Protein AF-0000000069113092 (afdb_homodimer)

Organism: Magallana gigas (NCBI:txid29159)

InterPro domains:
  IPR001424 Superoxide dismutase, copper/zinc binding domain [PF00080] (29-150)
  IPR024134 Superoxide dismutase (Cu/Zn) / superoxide dismutase copper chaperone [PTHR10003] (11-152)
  IPR036423 Superoxide dismutase-like, copper/zinc binding domain superfamily [G3DSA:2.60.40.200] (7-155)
  IPR036423 Superoxide dismutase-like, copper/zinc binding domain superfamily [SSF49329] (4-154)

Sequence (312 aa):
DSNYENTMHYAQCEMEPNHFMPGNLHHRVHGSIEMHQRGDGPLEMNFHLTGFNVSEDFADHNHGLQIHEYGDMEHGCDTIGELYHNEHAPNHDNPGDLGDLHDDDHGEVNATRTFDWLTIGHTDGILGRSLAILQGDHTSHTAIIACCVIGRSHAHDSNYENTMHYAQCEMEPNHFMPGNLHHRVHGSIEMHQRGDGPLEMNFHLTGFNVSEDFADHNHGLQIHEYGDMEHGCDTIGELYHNEHAPNHDNPGDLGDLHDDDHGEVNATRTFDWLTIGHTDGILGRSLAILQGDHTSHTAIIACCVIGRSHAH

Solvent-accessible surface area (backbone atoms only — not comparable to full-atom values): 15620 Å² total; per-residue (Å²): 111,83,67,47,59,77,31,80,44,37,31,23,28,49,36,33,48,31,87,82,41,67,80,85,63,65,46,54,28,31,40,43,35,41,34,40,23,50,31,83,40,54,28,37,38,39,40,46,38,35,38,46,48,59,50,82,91,35,65,79,39,38,20,10,33,32,31,24,54,13,20,17,46,84,61,46,66,76,43,18,70,55,72,24,63,46,74,78,19,75,88,36,92,52,61,14,62,71,42,65,46,62,42,46,94,83,11,34,31,78,52,74,49,76,39,75,67,53,47,60,64,51,68,80,28,49,51,4,12,17,43,35,34,29,63,34,38,60,86,50,93,56,55,57,35,24,31,26,44,27,7,27,34,70,91,129,112,84,68,48,59,78,32,79,44,36,33,23,26,50,37,33,48,29,86,82,41,67,81,84,62,65,47,54,28,31,40,44,36,42,35,40,24,50,33,84,40,54,28,38,39,40,40,44,36,36,39,44,48,58,49,82,94,36,66,79,37,38,19,10,34,32,31,23,54,13,18,17,46,84,62,46,67,76,42,20,69,54,71,24,64,47,77,81,20,76,88,37,93,52,61,13,61,70,43,67,46,62,41,48,94,80,11,35,32,77,50,74,50,76,40,75,67,56,46,60,63,51,68,81,28,48,49,4,13,16,44,36,33,30,61,34,38,60,88,51,94,55,56,56,36,23,30,27,44,27,7,27,34,70,90,128

Nearest PDB structures (foldseek):
  8zd6-assembly1_A  TM=9.025E-01  e=2.093E-10  Canis lupus familiaris
  1ozu-assembly1_B  TM=9.143E-01  e=1.179E-09  Homo sapiens
  3h2q-assembly2_D  TM=9.183E-01  e=2.879E-09  Homo sapiens
  1ozt-assembly2_G  TM=9.135E-01  e=3.219E-09  Homo sapiens
  5o3y-assembly1_A  TM=7.828E-01  e=1.247E-09  Homo sapiens

pLDDT: mean 91.92, std 9.98, range [46.91, 98.88]

Structure (mmCIF, N/CA/C/O backbone):
data_AF-0000000069113092-model_v1
#
loop_
_entity.id
_entity.type
_entity.pdbx_description
1 polymer 'Superoxide dismutase copper/zinc binding domain-containing protein'
#
loop_
_atom_site.group_PDB
_atom_site.id
_atom_site.type_symbol
_atom_site.label_atom_id
_atom_site.label_alt_id
_atom_site.label_comp_id
_atom_site.label_asym_id
_atom_site.label_entity_id
_atom_site.label_seq_id
_atom_site.pdbx_PDB_ins_code
_atom_site.Cartn_x
_atom_site.Cartn_y
_atom_site.Cartn_z
_atom_site.occupancy
_atom_site.B_iso_or_equiv
_atom_site.auth_seq_id
_atom_site.auth_comp_id
_atom_site.auth_asym_id
_atom_site.auth_atom_id
_atom_site.pdbx_PDB_model_num
ATOM 1 N N . ASP A 1 1 ? 23.281 3.873 -7.539 1 47.38 1 ASP A N 1
ATOM 2 C CA . ASP A 1 1 ? 23.141 3.506 -8.945 1 47.38 1 ASP A CA 1
ATOM 3 C C . ASP A 1 1 ? 23.047 4.746 -9.828 1 47.38 1 ASP A C 1
ATOM 5 O O . ASP A 1 1 ? 22.125 5.547 -9.695 1 47.38 1 ASP A O 1
ATOM 9 N N . SER A 1 2 ? 24.094 5.121 -10.461 1 52.56 2 SER A N 1
ATOM 10 C CA . SER A 1 2 ? 24.25 6.285 -11.328 1 52.56 2 SER A CA 1
ATOM 11 C C . SER A 1 2 ? 23 6.543 -12.164 1 52.56 2 SER A C 1
ATOM 13 O O . SER A 1 2 ? 22.641 7.695 -12.398 1 52.56 2 SER A O 1
ATOM 15 N N . ASN A 1 3 ? 22.266 5.477 -12.555 1 67.88 3 ASN A N 1
ATOM 16 C CA . ASN A 1 3 ? 21.125 5.641 -13.445 1 67.88 3 ASN A CA 1
ATOM 17 C C . ASN A 1 3 ? 19.875 6.109 -12.688 1 67.88 3 ASN A C 1
ATOM 19 O O . ASN A 1 3 ? 19 6.75 -13.266 1 67.88 3 ASN A O 1
ATOM 23 N N . TYR A 1 4 ? 19.953 6.07 -11.375 1 75.25 4 TYR A N 1
ATOM 24 C CA . TYR A 1 4 ? 18.812 6.504 -10.586 1 75.25 4 TYR A CA 1
ATOM 25 C C . TYR A 1 4 ? 18.672 8.023 -10.602 1 75.25 4 TYR A C 1
ATOM 27 O O . TYR A 1 4 ? 17.562 8.555 -10.703 1 75.25 4 TYR A O 1
ATOM 35 N N . GLU A 1 5 ? 19.828 8.742 -10.664 1 76.31 5 GLU A N 1
ATOM 36 C CA . GLU A 1 5 ? 19.859 10.195 -10.523 1 76.31 5 GLU A CA 1
ATOM 37 C C . GLU A 1 5 ? 19.25 10.883 -11.742 1 76.31 5 GLU A C 1
ATOM 39 O O . GLU A 1 5 ? 18.703 11.984 -11.641 1 76.31 5 GLU A O 1
ATOM 44 N N . ASN A 1 6 ? 19.25 10.297 -12.805 1 83.06 6 ASN A N 1
ATOM 45 C CA . ASN A 1 6 ? 18.766 10.938 -14.023 1 83.06 6 ASN A CA 1
ATOM 46 C C . ASN A 1 6 ? 17.453 10.328 -14.5 1 83.06 6 ASN A C 1
ATOM 48 O O . ASN A 1 6 ? 16.875 10.781 -15.484 1 83.06 6 ASN A O 1
ATOM 52 N N . THR A 1 7 ? 16.938 9.422 -13.75 1 89.38 7 THR A N 1
ATOM 53 C CA . THR A 1 7 ? 15.734 8.703 -14.148 1 89.38 7 THR A CA 1
ATOM 54 C C . THR A 1 7 ? 14.5 9.273 -13.461 1 89.38 7 THR A C 1
ATOM 56 O O . THR A 1 7 ? 14.562 9.68 -12.297 1 89.38 7 THR A O 1
ATOM 59 N N . MET A 1 8 ? 13.422 9.422 -14.32 1 94.44 8 MET A N 1
ATOM 60 C CA . MET A 1 8 ? 12.125 9.773 -13.742 1 94.44 8 MET A CA 1
ATOM 61 C C . MET A 1 8 ? 11.484 8.57 -13.062 1 94.44 8 MET A C 1
ATOM 63 O O . MET A 1 8 ? 11.461 7.477 -13.633 1 94.44 8 MET A O 1
ATOM 67 N N . HIS A 1 9 ? 11.039 8.773 -11.812 1 95.31 9 HIS A N 1
ATOM 68 C CA . HIS A 1 9 ? 10.273 7.773 -11.07 1 95.31 9 HIS A CA 1
ATOM 69 C C . HIS A 1 9 ? 8.812 8.188 -10.93 1 95.31 9 HIS A C 1
ATOM 71 O O . HIS A 1 9 ? 8.523 9.359 -10.672 1 95.31 9 HIS A O 1
ATOM 77 N N . TYR A 1 10 ? 7.895 7.25 -11.172 1 97.5 10 TYR A N 1
ATOM 78 C CA . TYR A 1 10 ? 6.465 7.516 -11.086 1 97.5 10 TYR A CA 1
ATOM 79 C C . TYR A 1 10 ? 5.793 6.559 -10.109 1 97.5 10 TYR A C 1
ATOM 81 O O . TYR A 1 10 ? 6.145 5.379 -10.039 1 97.5 10 TYR A O 1
ATOM 89 N N . ALA A 1 11 ? 4.871 7.043 -9.336 1 98.38 11 ALA A N 1
ATOM 90 C CA . ALA A 1 11 ? 4.008 6.262 -8.453 1 98.38 11 ALA A CA 1
ATOM 91 C C . ALA A 1 11 ? 2.572 6.773 -8.492 1 98.38 11 ALA A C 1
ATOM 93 O O . ALA A 1 11 ? 2.312 7.875 -8.984 1 98.38 11 ALA A O 1
ATOM 94 N N . GLN A 1 12 ? 1.681 5.953 -8.133 1 98.44 12 GLN A N 1
ATOM 95 C CA . GLN A 1 12 ? 0.247 6.227 -8.109 1 98.44 12 GLN A CA 1
ATOM 96 C C . GLN A 1 12 ? -0.401 5.645 -6.855 1 98.44 12 GLN A C 1
ATOM 98 O O . GLN A 1 12 ? 0.025 4.602 -6.355 1 98.44 12 GLN A O 1
ATOM 103 N N . CYS A 1 13 ? -1.384 6.227 -6.359 1 98.69 13 CYS A N 1
ATOM 104 C CA . CYS A 1 13 ? -2.199 5.766 -5.242 1 98.69 13 CYS A CA 1
ATOM 105 C C . CYS A 1 13 ? -3.68 6.012 -5.512 1 98.69 13 CYS A C 1
ATOM 107 O O . CYS A 1 13 ? -4.102 7.156 -5.684 1 98.69 13 CYS A O 1
ATOM 109 N N . GLU A 1 14 ? -4.504 4.984 -5.562 1 98.25 14 GLU A N 1
ATOM 110 C CA . GLU A 1 14 ? -5.938 5.109 -5.785 1 98.25 14 GLU A CA 1
ATOM 111 C C . GLU A 1 14 ? -6.711 5.059 -4.469 1 98.25 14 GLU A C 1
ATOM 113 O O . GLU A 1 14 ? -6.895 3.984 -3.893 1 98.25 14 GLU A O 1
ATOM 118 N N . MET A 1 15 ? -7.188 6.184 -4.078 1 98.56 15 MET A N 1
ATOM 119 C CA . MET A 1 15 ? -7.824 6.391 -2.781 1 98.56 15 MET A CA 1
ATOM 120 C C . MET A 1 15 ? -9.188 5.715 -2.727 1 98.56 15 MET A C 1
ATOM 122 O O . MET A 1 15 ? -9.977 5.816 -3.67 1 98.56 15 MET A O 1
ATOM 126 N N . GLU A 1 16 ? -9.391 5.051 -1.628 1 96.62 16 GLU A N 1
ATOM 127 C CA . GLU A 1 16 ? -10.695 4.449 -1.362 1 96.62 16 GLU A CA 1
ATOM 128 C C . GLU A 1 16 ? -11.203 4.82 0.028 1 96.62 16 GLU A C 1
ATOM 130 O O . GLU A 1 16 ? -10.414 4.949 0.968 1 96.62 16 GLU A O 1
ATOM 135 N N . PRO A 1 17 ? -12.539 4.871 0.087 1 96.62 17 PRO A N 1
ATOM 136 C CA . PRO A 1 17 ? -13.094 5.172 1.409 1 96.62 17 PRO A CA 1
ATOM 137 C C . PRO A 1 17 ? -12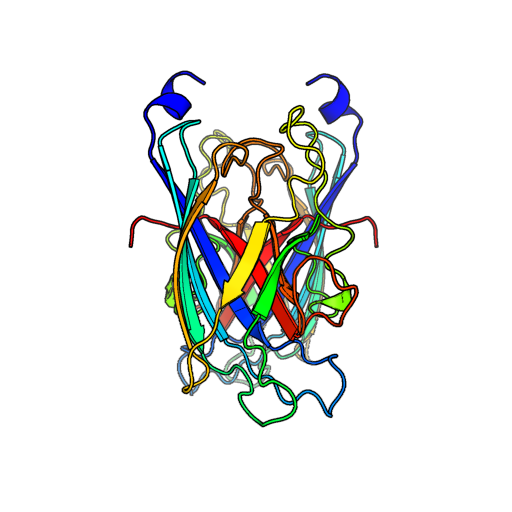.773 4.094 2.441 1 96.62 17 PRO A C 1
ATOM 139 O O . PRO A 1 17 ? -12.766 2.904 2.117 1 96.62 17 PRO A O 1
ATOM 142 N N . ASN A 1 18 ? -12.477 4.566 3.688 1 96.25 18 ASN A N 1
ATOM 143 C CA . ASN A 1 18 ? -12.367 3.635 4.805 1 96.25 18 ASN A CA 1
ATOM 144 C C . ASN A 1 18 ? -13.727 3.057 5.191 1 96.25 18 ASN A C 1
ATOM 146 O O . ASN A 1 18 ? -14.602 3.783 5.664 1 96.25 18 ASN A O 1
ATOM 150 N N . HIS A 1 19 ? -13.875 1.744 5.008 1 89.75 19 HIS A N 1
ATOM 151 C CA . HIS A 1 19 ? -15.164 1.119 5.262 1 89.75 19 HIS A CA 1
ATOM 152 C C . HIS A 1 19 ? -15.367 0.856 6.75 1 89.75 19 HIS A C 1
ATOM 154 O O . HIS A 1 19 ? -16.469 0.522 7.184 1 89.75 19 HIS A O 1
ATOM 160 N N . PHE A 1 20 ? -14.344 1.134 7.535 1 87.69 20 PHE A N 1
ATOM 161 C CA . PHE A 1 20 ? -14.422 0.864 8.969 1 87.69 20 PHE A CA 1
ATOM 162 C C . PHE A 1 20 ? -14.578 2.16 9.758 1 87.69 20 PHE A C 1
ATOM 164 O O . PHE A 1 20 ? -14.609 2.143 10.984 1 87.69 20 PHE A O 1
ATOM 171 N N . MET A 1 21 ? -14.742 3.197 8.992 1 84.19 21 MET A N 1
ATOM 172 C CA . MET A 1 21 ? -14.898 4.461 9.711 1 84.19 21 MET A CA 1
ATOM 173 C C . MET A 1 21 ? -16.266 4.551 10.367 1 84.19 21 MET A C 1
ATOM 175 O O . MET A 1 21 ? -17.219 3.904 9.93 1 84.19 21 MET A O 1
ATOM 179 N N . PRO A 1 22 ? -16.344 5.469 11.461 1 81.56 22 PRO A N 1
ATOM 180 C CA . PRO A 1 22 ? -17.641 5.656 12.094 1 81.56 22 PRO A CA 1
ATOM 181 C C . PRO A 1 22 ? -18.719 6.113 11.109 1 81.56 22 PRO A C 1
ATOM 183 O O . PRO A 1 22 ? -18.438 6.941 10.234 1 81.56 22 PRO A O 1
ATOM 186 N N . GLY A 1 23 ? -19.844 5.52 11.273 1 76.19 23 GLY A N 1
ATOM 187 C CA . GLY A 1 23 ? -20.938 5.703 10.336 1 76.19 23 GLY A CA 1
ATOM 188 C C . GLY A 1 23 ? -21.406 7.145 10.242 1 76.19 23 GLY A C 1
ATOM 189 O O . GLY A 1 23 ? -22.016 7.543 9.25 1 76.19 23 GLY A O 1
ATOM 190 N N . ASN A 1 24 ? -21.109 7.938 11.195 1 79.19 24 ASN A N 1
ATOM 191 C CA . ASN A 1 24 ? -21.625 9.305 11.203 1 79.19 24 ASN A CA 1
ATOM 192 C C . ASN A 1 24 ? -20.734 10.234 10.383 1 79.19 24 ASN A C 1
ATOM 194 O O . ASN A 1 24 ? -21.094 11.383 10.117 1 79.19 24 ASN A O 1
ATOM 198 N N . LEU A 1 25 ? -19.625 9.82 9.977 1 81.56 25 LEU A N 1
ATOM 199 C CA . LEU A 1 25 ? -18.703 10.703 9.273 1 81.56 25 LEU A CA 1
ATOM 200 C C . LEU A 1 25 ? -19.094 10.852 7.809 1 81.56 25 LEU A C 1
ATOM 202 O O . LEU A 1 25 ? -18.984 11.938 7.238 1 81.56 25 LEU A O 1
ATOM 206 N N . HIS A 1 26 ? -19.625 9.883 7.191 1 85.31 26 HIS A N 1
ATOM 207 C CA . HIS A 1 26 ? -20.25 9.867 5.875 1 85.31 26 HIS A CA 1
ATOM 208 C C . HIS A 1 26 ? -19.312 10.406 4.809 1 85.31 26 HIS A C 1
ATOM 210 O O . HIS A 1 26 ? -19.734 11.156 3.922 1 85.31 26 HIS A O 1
ATOM 216 N N . HIS A 1 27 ? -18.016 10.375 5.039 1 92.94 27 HIS A N 1
ATOM 217 C CA . HIS A 1 27 ? -17.062 10.617 3.961 1 92.94 27 HIS A CA 1
ATOM 218 C C . HIS A 1 27 ? -16.969 9.414 3.023 1 92.94 27 HIS A C 1
ATOM 220 O O . HIS A 1 27 ? -16.922 8.273 3.477 1 92.94 27 HIS A O 1
ATOM 226 N N . ARG A 1 28 ? -17.031 9.695 1.713 1 95.31 28 ARG A N 1
ATOM 227 C CA . ARG A 1 28 ? -16.812 8.656 0.712 1 95.31 28 ARG A CA 1
ATOM 228 C C . ARG A 1 28 ? -15.703 9.055 -0.251 1 95.31 28 ARG A C 1
ATOM 230 O O . ARG A 1 28 ? -15.898 9.055 -1.469 1 95.31 28 ARG A O 1
ATOM 237 N N . VAL A 1 29 ? -14.57 9.328 0.309 1 98 29 VAL A N 1
ATOM 238 C CA . VAL A 1 29 ? -13.469 9.938 -0.432 1 98 29 VAL A CA 1
ATOM 239 C C . VAL A 1 29 ? -12.867 8.922 -1.397 1 98 29 VAL A C 1
ATOM 241 O O . VAL A 1 29 ? -12.555 7.797 -1.004 1 98 29 VAL A O 1
ATOM 244 N N . HIS A 1 30 ? -12.758 9.258 -2.594 1 98.19 30 HIS A N 1
ATOM 245 C CA . HIS A 1 30 ? -12.125 8.445 -3.625 1 98.19 30 HIS A CA 1
ATOM 246 C C . HIS A 1 30 ? -11.438 9.312 -4.668 1 98.19 30 HIS A C 1
ATOM 248 O O . HIS A 1 30 ? -11.594 10.539 -4.66 1 98.19 30 HIS A O 1
ATOM 254 N N . GLY A 1 31 ? -10.602 8.727 -5.492 1 98.44 31 GLY A N 1
ATOM 255 C CA . GLY A 1 31 ? -9.852 9.43 -6.52 1 98.44 31 GLY A CA 1
ATOM 256 C C . GLY A 1 31 ? -8.391 9.016 -6.582 1 98.44 31 GLY A C 1
ATOM 257 O O . GLY A 1 31 ? -8 8.008 -5.996 1 98.44 31 GLY A O 1
ATOM 258 N N . SER A 1 32 ? -7.59 9.812 -7.324 1 98.25 32 SER A N 1
ATOM 259 C CA . SER A 1 32 ? -6.223 9.406 -7.613 1 98.25 32 SER A CA 1
ATOM 260 C C . SER A 1 32 ? -5.215 10.43 -7.102 1 98.25 32 SER A C 1
ATOM 262 O O . SER A 1 32 ? -5.496 11.625 -7.078 1 98.25 32 SER A O 1
ATOM 264 N N . ILE A 1 33 ? -4.121 9.945 -6.641 1 98.75 33 ILE A N 1
ATOM 265 C CA . ILE A 1 33 ? -2.932 10.742 -6.348 1 98.75 33 ILE A CA 1
ATOM 266 C C . ILE A 1 33 ? -1.772 10.273 -7.227 1 98.75 33 ILE A C 1
ATOM 268 O O . ILE A 1 33 ? -1.338 9.125 -7.133 1 98.75 33 ILE A O 1
ATOM 272 N N . GLU A 1 34 ? -1.277 11.148 -8.07 1 98.62 34 GLU A N 1
ATOM 273 C CA . GLU A 1 34 ? -0.144 10.867 -8.945 1 98.62 34 GLU A CA 1
ATOM 274 C C . GLU A 1 34 ? 1.147 11.453 -8.383 1 98.62 34 GLU A C 1
ATOM 276 O O . GLU A 1 34 ? 1.15 12.57 -7.855 1 98.62 34 GLU A O 1
ATOM 281 N N . MET A 1 35 ? 2.221 10.695 -8.547 1 98.69 35 MET A N 1
ATOM 282 C CA . MET A 1 35 ? 3.506 11.133 -8 1 98.69 35 MET A CA 1
ATOM 283 C C . MET A 1 35 ? 4.609 11 -9.047 1 98.69 35 MET A C 1
ATOM 285 O O . MET A 1 35 ? 4.648 10.023 -9.797 1 98.69 35 MET A O 1
ATOM 289 N N . HIS A 1 36 ? 5.438 11.891 -9.078 1 97.5 36 HIS A N 1
ATOM 290 C CA . HIS A 1 36 ? 6.617 11.789 -9.938 1 97.5 36 HIS A CA 1
ATOM 291 C C . HIS A 1 36 ? 7.828 12.453 -9.289 1 97.5 36 HIS A C 1
ATOM 293 O O . HIS A 1 36 ? 7.68 13.422 -8.531 1 97.5 36 HIS A O 1
ATOM 299 N N . GLN A 1 37 ? 8.984 11.961 -9.602 1 97 37 GLN A N 1
ATOM 300 C CA . GLN A 1 37 ? 10.25 12.383 -9.008 1 97 37 GLN A CA 1
ATOM 301 C C . GLN A 1 37 ? 11.422 12.094 -9.945 1 97 37 GLN A C 1
ATOM 303 O O . GLN A 1 37 ? 11.547 10.984 -10.469 1 97 37 GLN A O 1
ATOM 308 N N . ARG A 1 38 ? 12.258 13.133 -10.148 1 95.75 38 ARG A N 1
ATOM 309 C CA . ARG A 1 38 ? 13.492 12.922 -10.898 1 95.75 38 ARG A CA 1
ATOM 310 C C . ARG A 1 38 ? 14.656 12.617 -9.953 1 95.75 38 ARG A C 1
ATOM 312 O O . ARG A 1 38 ? 15.109 13.492 -9.211 1 95.75 38 ARG A O 1
ATOM 319 N N . GLY A 1 39 ? 15.125 11.398 -10.141 1 92.69 39 GLY A N 1
ATOM 320 C CA . GLY A 1 39 ? 16.188 11.008 -9.234 1 92.69 39 GLY A CA 1
ATOM 321 C C . GLY A 1 39 ? 15.82 11.172 -7.773 1 92.69 39 GLY A C 1
ATOM 322 O O . GLY A 1 39 ? 14.773 10.695 -7.332 1 92.69 39 GLY A O 1
ATOM 323 N N . ASP A 1 40 ? 16.766 11.867 -7 1 90.94 40 ASP A N 1
ATOM 324 C CA . ASP A 1 40 ? 16.531 12.141 -5.586 1 90.94 40 ASP A CA 1
ATOM 325 C C . ASP A 1 40 ? 16.016 13.57 -5.387 1 90.94 40 ASP A C 1
ATOM 327 O O . ASP A 1 40 ? 16.156 14.133 -4.297 1 90.94 40 ASP A O 1
ATOM 331 N N . GLY A 1 41 ? 15.516 14.203 -6.512 1 94.44 41 GLY A N 1
ATOM 332 C CA . GLY A 1 41 ? 14.945 15.539 -6.414 1 94.44 41 GLY A CA 1
ATOM 333 C C . GLY A 1 41 ? 13.609 15.562 -5.688 1 94.44 41 GLY A C 1
ATOM 334 O O . GLY A 1 41 ? 13.211 14.578 -5.07 1 94.44 41 GLY A O 1
ATOM 335 N N . PRO A 1 42 ? 12.969 16.719 -5.66 1 95.5 42 PRO A N 1
ATOM 336 C CA . PRO A 1 42 ? 11.68 16.844 -4.98 1 95.5 42 PRO A CA 1
ATOM 337 C C . PRO A 1 42 ? 10.617 15.914 -5.551 1 95.5 42 PRO A C 1
ATOM 339 O O . PRO A 1 42 ? 10.539 15.727 -6.766 1 95.5 42 PRO A O 1
ATOM 342 N N . LEU A 1 43 ? 9.828 15.336 -4.711 1 97 43 LEU A N 1
ATOM 343 C CA . LEU A 1 43 ? 8.664 14.531 -5.082 1 97 43 LEU A CA 1
ATOM 344 C C . LEU A 1 43 ? 7.441 15.422 -5.293 1 97 43 LEU A C 1
ATOM 346 O O . LEU A 1 43 ? 7.059 16.172 -4.398 1 97 43 LEU A O 1
ATOM 350 N N . GLU A 1 44 ? 6.855 15.383 -6.414 1 98.38 44 GLU A N 1
ATOM 351 C CA . GLU A 1 44 ? 5.609 16.094 -6.688 1 98.38 44 GLU A CA 1
ATOM 352 C C . GLU A 1 44 ? 4.414 15.148 -6.613 1 98.38 44 GLU A C 1
ATOM 354 O O . GLU A 1 44 ? 4.43 14.062 -7.207 1 98.38 44 GLU A O 1
ATOM 359 N N . MET A 1 45 ? 3.371 15.57 -5.871 1 98.69 45 MET A N 1
ATOM 360 C CA . MET A 1 45 ? 2.102 14.859 -5.785 1 98.69 45 MET A CA 1
ATOM 361 C C . MET A 1 45 ? 0.969 15.688 -6.379 1 98.69 45 MET A C 1
ATOM 363 O O . MET A 1 45 ? 0.813 16.859 -6.039 1 98.69 45 MET A O 1
ATOM 367 N N . ASN A 1 46 ? 0.216 15.102 -7.238 1 98.75 46 ASN A N 1
ATOM 368 C CA . ASN A 1 46 ? -1.003 15.68 -7.797 1 98.75 46 ASN A CA 1
ATOM 369 C C . ASN A 1 46 ? -2.248 14.969 -7.277 1 98.75 46 ASN A C 1
ATOM 371 O O . ASN A 1 46 ? -2.422 13.773 -7.5 1 98.75 46 ASN A O 1
ATOM 375 N N . PHE A 1 47 ? -3.113 15.734 -6.672 1 98.81 47 PHE A N 1
ATOM 376 C CA . PHE A 1 47 ? -4.297 15.188 -6.023 1 98.81 47 PHE A CA 1
ATOM 377 C C . PHE A 1 47 ? -5.543 15.438 -6.867 1 98.81 47 PHE A C 1
ATOM 379 O O . PHE A 1 47 ? -5.777 16.562 -7.316 1 98.81 47 PHE A O 1
ATOM 386 N N . HIS A 1 48 ? -6.305 14.43 -7.133 1 98.69 48 HIS A N 1
ATOM 387 C CA . HIS A 1 48 ? -7.648 14.461 -7.703 1 98.69 48 HIS A CA 1
ATOM 388 C C . HIS A 1 48 ? -8.617 13.609 -6.883 1 98.69 48 HIS A C 1
ATOM 390 O O . HIS A 1 48 ? -8.859 12.445 -7.211 1 98.69 48 HIS A O 1
ATOM 396 N N . LEU A 1 49 ? -9.242 14.234 -5.871 1 98.75 49 LEU A N 1
ATOM 397 C CA . LEU A 1 49 ? -10.07 13.516 -4.902 1 98.75 49 LEU A CA 1
ATOM 398 C C . LEU A 1 49 ? -11.469 14.117 -4.824 1 98.75 49 LEU A C 1
ATOM 400 O O . LEU A 1 49 ? -11.633 15.328 -4.996 1 98.75 49 LEU A O 1
ATOM 404 N N . THR A 1 50 ? -12.445 13.344 -4.59 1 98.44 50 THR A N 1
ATOM 405 C CA . THR A 1 50 ? -13.836 13.75 -4.383 1 98.44 50 THR A CA 1
ATOM 406 C C . THR A 1 50 ? -14.492 12.914 -3.287 1 98.44 50 THR A C 1
ATOM 408 O O . THR A 1 50 ? -13.906 11.945 -2.807 1 98.44 50 THR A O 1
ATOM 411 N N . GLY A 1 51 ? -15.609 13.422 -2.779 1 97.56 51 GLY A N 1
ATOM 412 C CA . GLY A 1 51 ? -16.406 12.625 -1.858 1 97.56 51 GLY A CA 1
ATOM 413 C C . GLY A 1 51 ? -16.266 13.062 -0.414 1 97.56 51 GLY A C 1
ATOM 414 O O . GLY A 1 51 ? -16.812 12.43 0.489 1 97.56 51 GLY A O 1
ATOM 415 N N . PHE A 1 52 ? -15.57 14.18 -0.184 1 97.19 52 PHE A N 1
ATOM 416 C CA . PHE A 1 52 ? -15.523 14.711 1.174 1 97.19 52 PHE A CA 1
ATOM 417 C C . PHE A 1 52 ? -16.891 15.227 1.6 1 97.19 52 PHE A C 1
ATOM 419 O O . PHE A 1 52 ? -17.609 15.836 0.8 1 97.19 52 PHE A O 1
ATOM 426 N N . ASN A 1 53 ? -17.25 14.891 2.789 1 94.31 53 ASN A N 1
ATOM 427 C CA . ASN A 1 53 ? -18.469 15.445 3.373 1 94.31 53 ASN A CA 1
ATOM 428 C C . ASN A 1 53 ? -18.312 16.922 3.699 1 94.31 53 ASN A C 1
ATOM 430 O O . ASN A 1 53 ? -17.422 17.312 4.449 1 94.31 53 ASN A O 1
ATOM 434 N N . VAL A 1 54 ? -19.234 17.812 3.244 1 92.75 54 VAL A N 1
ATOM 435 C CA . VAL A 1 54 ? -19.109 19.25 3.402 1 92.75 54 VAL A CA 1
ATOM 436 C C . VAL A 1 54 ? -20.266 19.781 4.254 1 92.75 54 VAL A C 1
ATOM 438 O O . VAL A 1 54 ? -20.562 20.984 4.23 1 92.75 54 VAL A O 1
ATOM 441 N N . SER A 1 55 ? -20.859 18.922 4.859 1 89.5 55 SER A N 1
ATOM 442 C CA . SER A 1 55 ? -21.922 19.391 5.734 1 89.5 55 SER A CA 1
ATOM 443 C C . SER A 1 55 ? -21.375 20.297 6.832 1 89.5 55 SER A C 1
ATOM 445 O O . SER A 1 55 ? -20.156 20.391 7.012 1 89.5 55 SER A O 1
ATOM 447 N N . GLU A 1 56 ? -22.219 20.922 7.609 1 83.19 56 GLU A N 1
ATOM 448 C CA . GLU A 1 56 ? -21.875 21.891 8.641 1 83.19 56 GLU A CA 1
ATOM 449 C C . GLU A 1 56 ? -20.938 21.281 9.688 1 83.19 56 GLU A C 1
ATOM 451 O O . GLU A 1 56 ? -20.078 21.969 10.234 1 83.19 56 GLU A O 1
ATOM 456 N N . ASP A 1 57 ? -21 20.062 9.891 1 80.62 57 ASP A N 1
ATOM 457 C CA . ASP A 1 57 ? -20.172 19.391 10.883 1 80.62 57 ASP A CA 1
ATOM 458 C C . ASP A 1 57 ? -18.719 19.312 10.422 1 80.62 57 ASP A C 1
ATOM 460 O O . ASP A 1 57 ? -17.812 19.094 11.234 1 80.62 57 ASP A O 1
ATOM 464 N N . PHE A 1 58 ? -18.609 19.547 9.164 1 83.69 58 PHE A N 1
ATOM 465 C CA . PHE A 1 58 ? -17.297 19.453 8.562 1 83.69 58 PHE A CA 1
ATOM 466 C C . PHE A 1 58 ? -16.922 20.734 7.836 1 83.69 58 PHE A C 1
ATOM 468 O O . PHE A 1 58 ? -16.344 20.703 6.754 1 83.69 58 PHE A O 1
ATOM 475 N N . ALA A 1 59 ? -17.234 21.734 8.438 1 83.38 59 ALA A N 1
ATOM 476 C CA . ALA A 1 59 ? -17.141 23.047 7.805 1 83.38 59 ALA A CA 1
ATOM 477 C C . ALA A 1 59 ? -15.68 23.5 7.707 1 83.38 59 ALA A C 1
ATOM 479 O O . ALA A 1 59 ? -15.359 24.406 6.949 1 83.38 59 ALA A O 1
ATOM 480 N N . ASP A 1 60 ? -14.734 22.891 8.391 1 86.62 60 ASP A N 1
ATOM 481 C CA . ASP A 1 60 ? -13.336 23.312 8.406 1 86.62 60 ASP A CA 1
ATOM 482 C C . ASP A 1 60 ? -12.633 22.938 7.102 1 86.62 60 ASP A C 1
ATOM 484 O O . ASP A 1 60 ? -11.625 23.547 6.738 1 86.62 60 ASP A O 1
ATOM 488 N N . HIS A 1 61 ? -13.055 21.906 6.453 1 93.62 61 HIS A N 1
ATOM 489 C CA . HIS A 1 61 ? -12.578 21.469 5.148 1 93.62 61 HIS A CA 1
ATOM 490 C C . HIS A 1 61 ? -11.102 21.094 5.195 1 93.62 61 HIS A C 1
ATOM 492 O O . HIS A 1 61 ? -10.422 21.094 4.168 1 93.62 61 HIS A O 1
ATOM 498 N N . ASN A 1 62 ? -10.5 20.906 6.402 1 95.94 62 ASN A N 1
ATOM 499 C CA . ASN A 1 62 ? -9.102 20.531 6.574 1 95.94 62 ASN A CA 1
ATOM 500 C C . ASN A 1 62 ? -8.953 19.047 6.918 1 95.94 62 ASN A C 1
ATOM 502 O O . ASN A 1 62 ? -9.617 18.547 7.828 1 95.94 62 ASN A O 1
ATOM 506 N N . HIS A 1 63 ? -8.047 18.438 6.238 1 97.38 63 HIS A N 1
ATOM 507 C CA . HIS A 1 63 ? -7.812 17 6.426 1 97.38 63 HIS A CA 1
ATOM 508 C C . HIS A 1 63 ? -6.32 16.688 6.43 1 97.38 63 HIS A C 1
ATOM 510 O O . HIS A 1 63 ? -5.598 17.078 5.512 1 97.38 63 HIS A O 1
ATOM 516 N N . GLY A 1 64 ? -5.848 16.047 7.414 1 97.62 64 GLY A N 1
ATOM 517 C CA . GLY A 1 64 ? -4.465 15.609 7.453 1 97.62 64 GLY A CA 1
ATOM 518 C C . GLY A 1 64 ? -4.133 14.586 6.383 1 97.62 64 GLY A C 1
ATOM 519 O O . GLY A 1 64 ? -4.945 13.703 6.086 1 97.62 64 GLY A O 1
ATOM 520 N N . LEU A 1 65 ? -3.018 14.688 5.828 1 98.5 65 LEU A N 1
ATOM 521 C CA . LEU A 1 65 ? -2.434 13.719 4.906 1 98.5 65 LEU A CA 1
ATOM 522 C C . LEU A 1 65 ? -1.203 13.062 5.52 1 98.5 65 LEU A C 1
ATOM 524 O O . LEU A 1 65 ? -0.278 13.75 5.957 1 98.5 65 LEU A O 1
ATOM 528 N N . GLN A 1 66 ? -1.222 11.742 5.48 1 97.12 66 GLN A N 1
ATOM 529 C CA . GLN A 1 66 ? -0.136 11.031 6.145 1 97.12 66 GLN A CA 1
ATOM 530 C C . GLN A 1 66 ? 0.328 9.836 5.316 1 97.12 66 GLN A C 1
ATOM 532 O O . GLN A 1 66 ? -0.478 9.188 4.645 1 97.12 66 GLN A O 1
ATOM 537 N N . ILE A 1 67 ? 1.663 9.523 5.426 1 97.38 67 ILE A N 1
ATOM 538 C CA . ILE A 1 67 ? 2.182 8.234 4.988 1 97.38 67 ILE A CA 1
ATOM 539 C C . ILE A 1 67 ? 2.316 7.301 6.188 1 97.38 67 ILE A C 1
ATOM 541 O O . ILE A 1 67 ? 2.881 7.68 7.215 1 97.38 67 ILE A O 1
ATOM 545 N N . HIS A 1 68 ? 1.721 6.172 6.055 1 96.75 68 HIS A N 1
ATOM 546 C CA . HIS A 1 68 ? 1.847 5.133 7.074 1 96.75 68 HIS A CA 1
ATOM 547 C C . HIS A 1 68 ? 2.809 4.039 6.625 1 96.75 68 HIS A C 1
ATOM 549 O O . HIS A 1 68 ? 3.064 3.881 5.43 1 96.75 68 HIS A O 1
ATOM 555 N N . GLU A 1 69 ? 3.32 3.281 7.562 1 95.25 69 GLU A N 1
ATOM 556 C CA . GLU A 1 69 ? 4.441 2.369 7.371 1 95.25 69 GLU A CA 1
ATOM 557 C C . GLU A 1 69 ? 4.074 1.229 6.426 1 95.25 69 GLU A C 1
ATOM 559 O O . GLU A 1 69 ? 4.922 0.739 5.676 1 95.25 69 GLU A O 1
ATOM 564 N N . TYR A 1 70 ? 2.818 0.828 6.43 1 97.25 70 TYR A N 1
ATOM 565 C CA . TYR A 1 70 ? 2.477 -0.373 5.676 1 97.25 70 TYR A CA 1
ATOM 566 C C . TYR A 1 70 ? 1.385 -0.082 4.652 1 97.25 70 TYR A C 1
ATOM 568 O O . TYR A 1 70 ? 0.568 0.822 4.848 1 97.25 70 TYR A O 1
ATOM 576 N N . GLY A 1 71 ? 1.468 -0.783 3.541 1 98.19 71 GLY A N 1
ATOM 577 C CA . GLY A 1 71 ? 0.38 -0.893 2.582 1 98.19 71 GLY A CA 1
ATOM 578 C C . GLY A 1 71 ? -0.414 -2.178 2.725 1 98.19 71 GLY A C 1
ATOM 579 O O . GLY A 1 71 ? -0.847 -2.76 1.729 1 98.19 71 GLY A O 1
ATOM 580 N N . ASP A 1 72 ? -0.48 -2.697 3.99 1 97.5 72 ASP A N 1
ATOM 581 C CA . ASP A 1 72 ? -1.26 -3.879 4.348 1 97.5 72 ASP A CA 1
ATOM 582 C C . ASP A 1 72 ? -2.742 -3.539 4.48 1 97.5 72 ASP A C 1
ATOM 584 O O . ASP A 1 72 ? -3.164 -2.953 5.48 1 97.5 72 ASP A O 1
ATOM 588 N N . MET A 1 73 ? -3.568 -3.904 3.523 1 96.25 73 MET A N 1
ATOM 589 C CA . MET A 1 73 ? -4.977 -3.525 3.469 1 96.25 73 MET A CA 1
ATOM 590 C C . MET A 1 73 ? -5.871 -4.703 3.84 1 96.25 73 MET A C 1
ATOM 592 O O . MET A 1 73 ? -7.008 -4.801 3.369 1 96.25 73 MET A O 1
ATOM 596 N N . GLU A 1 74 ? -5.406 -5.625 4.562 1 95.19 74 GLU A N 1
ATOM 597 C CA . GLU A 1 74 ? -6.191 -6.797 4.941 1 95.19 74 GLU A CA 1
ATOM 598 C C . GLU A 1 74 ? -7.492 -6.391 5.633 1 95.19 74 GLU A C 1
ATOM 600 O O . GLU A 1 74 ? -8.539 -7 5.402 1 95.19 74 GLU A O 1
ATOM 605 N N . HIS A 1 75 ? -7.457 -5.406 6.539 1 94.75 75 HIS A N 1
ATOM 606 C CA . HIS A 1 75 ? -8.641 -4.809 7.141 1 94.75 75 HIS A CA 1
ATOM 607 C C . HIS A 1 75 ? -8.758 -3.332 6.773 1 94.75 75 HIS A C 1
ATOM 609 O O . HIS A 1 75 ? -8.984 -2.486 7.641 1 94.75 75 HIS A O 1
ATOM 615 N N . GLY A 1 76 ? -8.531 -3.107 5.438 1 95.5 76 GLY A N 1
ATOM 616 C CA . GLY A 1 76 ? -8.594 -1.729 4.98 1 95.5 76 GLY A CA 1
ATOM 617 C C . GLY A 1 76 ? -7.594 -0.825 5.676 1 95.5 76 GLY A C 1
ATOM 618 O O . GLY A 1 76 ? -6.418 -1.174 5.801 1 95.5 76 GLY A O 1
ATOM 619 N N . CYS A 1 77 ? -8.062 0.323 6.117 1 97.25 77 CYS A N 1
ATOM 620 C CA . CYS A 1 77 ? -7.168 1.334 6.676 1 97.25 77 CYS A CA 1
ATOM 621 C C . CYS A 1 77 ? -6.793 0.994 8.117 1 97.25 77 CYS A C 1
ATOM 623 O O . CYS A 1 77 ? -5.953 1.662 8.719 1 97.25 77 CYS A O 1
ATOM 625 N N . ASP A 1 78 ? -7.301 -0.102 8.625 1 95.56 78 ASP A N 1
ATOM 626 C CA . ASP A 1 78 ? -7.047 -0.457 10.023 1 95.56 78 ASP A CA 1
ATOM 627 C C . ASP A 1 78 ? -5.73 -1.215 10.164 1 95.56 78 ASP A C 1
ATOM 629 O O . ASP A 1 78 ? -5.246 -1.425 11.273 1 95.56 78 ASP A O 1
ATOM 633 N N . THR A 1 79 ? -5.086 -1.564 9.07 1 96.5 79 THR A N 1
ATOM 634 C CA . THR A 1 79 ? -3.887 -2.393 9.172 1 96.5 79 THR A CA 1
ATOM 635 C C . THR A 1 79 ? -2.709 -1.723 8.469 1 96.5 79 THR A C 1
ATOM 637 O O . THR A 1 79 ? -1.754 -2.393 8.07 1 96.5 79 THR A O 1
ATOM 640 N N . ILE A 1 80 ? -2.748 -0.441 8.273 1 97 80 ILE A N 1
ATOM 641 C CA . ILE A 1 80 ? -1.705 0.258 7.535 1 97 80 ILE A CA 1
ATOM 642 C C . ILE A 1 80 ? -0.56 0.625 8.477 1 97 80 ILE A C 1
ATOM 644 O O . ILE A 1 80 ? 0.479 1.122 8.031 1 97 80 ILE A O 1
ATOM 648 N N . GLY A 1 81 ? -0.693 0.422 9.797 1 96.19 81 GLY A N 1
ATOM 649 C CA . GLY A 1 81 ? 0.398 0.577 10.75 1 96.19 81 GLY A CA 1
ATOM 650 C C . GLY A 1 81 ? 0.597 2.012 11.195 1 96.19 81 GLY A C 1
ATOM 651 O O . GLY A 1 81 ? -0.313 2.836 11.086 1 96.19 81 GLY A O 1
ATOM 652 N N . GLU A 1 82 ? 1.761 2.252 11.789 1 93.56 82 GLU A N 1
ATOM 653 C CA . GLU A 1 82 ? 2.062 3.555 12.383 1 93.56 82 GLU A CA 1
ATOM 654 C C . GLU A 1 82 ? 2.512 4.551 11.32 1 93.56 82 GLU A C 1
ATOM 656 O O . GLU A 1 82 ? 2.773 4.172 10.172 1 93.56 82 GLU A O 1
ATOM 661 N N . LEU A 1 83 ? 2.49 5.867 11.734 1 94.31 83 LEU A N 1
ATOM 662 C CA . LEU A 1 83 ? 3.039 6.914 10.875 1 94.31 83 LEU A CA 1
ATOM 663 C C . LEU A 1 83 ? 4.445 6.551 10.406 1 94.31 83 LEU A C 1
ATOM 665 O O . LEU A 1 83 ? 5.258 6.059 11.188 1 94.31 83 LEU A O 1
ATOM 669 N N . TYR A 1 84 ? 4.672 6.715 9.141 1 93.12 84 TYR A N 1
ATOM 670 C CA . TYR A 1 84 ? 5.98 6.473 8.547 1 93.12 84 TYR A CA 1
ATOM 671 C C . TYR A 1 84 ? 7.051 7.328 9.219 1 93.12 84 TYR A C 1
ATOM 673 O O . TYR A 1 84 ? 6.898 8.547 9.336 1 93.12 84 TYR A O 1
ATOM 681 N N . HIS A 1 85 ? 8.086 6.781 9.688 1 83.19 85 HIS A N 1
ATOM 682 C CA . HIS A 1 85 ? 9.148 7.484 10.398 1 83.19 85 HIS A CA 1
ATOM 683 C C . HIS A 1 85 ? 10.469 7.41 9.633 1 83.19 85 HIS A C 1
ATOM 685 O O . HIS A 1 85 ? 11.492 7.883 10.117 1 83.19 85 HIS A O 1
ATOM 691 N N . ASN A 1 86 ? 10.508 7.441 8.508 1 64.5 86 ASN A N 1
ATOM 692 C CA . ASN A 1 86 ? 11.688 7.148 7.703 1 64.5 86 ASN A CA 1
ATOM 693 C C . ASN A 1 86 ? 12.938 7.797 8.289 1 64.5 86 ASN A C 1
ATOM 695 O O . ASN A 1 86 ? 12.898 8.945 8.734 1 64.5 86 ASN A O 1
ATOM 699 N N . GLU A 1 87 ? 13.789 6.988 8.562 1 56.78 87 GLU A N 1
ATOM 700 C CA . GLU A 1 87 ? 15.18 7.328 8.867 1 56.78 87 GLU A CA 1
ATOM 701 C C . GLU A 1 87 ? 15.781 8.203 7.773 1 56.78 87 GLU A C 1
ATOM 703 O O . GLU A 1 87 ? 16.734 8.953 8.023 1 56.78 87 GLU A O 1
ATOM 708 N N . HIS A 1 88 ? 15.211 8.148 6.688 1 54.44 88 HIS A N 1
ATOM 709 C CA . HIS A 1 88 ? 15.922 8.844 5.621 1 54.44 88 HIS A CA 1
ATOM 710 C C . HIS A 1 88 ? 15.578 10.328 5.602 1 54.44 88 HIS A C 1
ATOM 712 O O . HIS A 1 88 ? 15.992 11.055 4.695 1 54.44 88 HIS A O 1
ATOM 718 N N . ALA A 1 89 ? 14.781 10.641 6.445 1 62.91 89 ALA A N 1
ATOM 719 C CA . ALA A 1 89 ? 14.617 12.094 6.527 1 62.91 89 ALA A CA 1
ATOM 720 C C . ALA A 1 89 ? 15.148 12.625 7.852 1 62.91 89 ALA A C 1
ATOM 722 O O . ALA A 1 89 ? 14.383 13.148 8.672 1 62.91 89 ALA A O 1
ATOM 723 N N . PRO A 1 90 ? 16.312 12.375 7.941 1 58.84 90 PRO A N 1
ATOM 724 C CA . PRO A 1 90 ? 16.828 12.703 9.273 1 58.84 90 PRO A CA 1
ATOM 725 C C . PRO A 1 90 ? 16.516 14.133 9.695 1 58.84 90 PRO A C 1
ATOM 727 O O . PRO A 1 90 ? 16.453 14.43 10.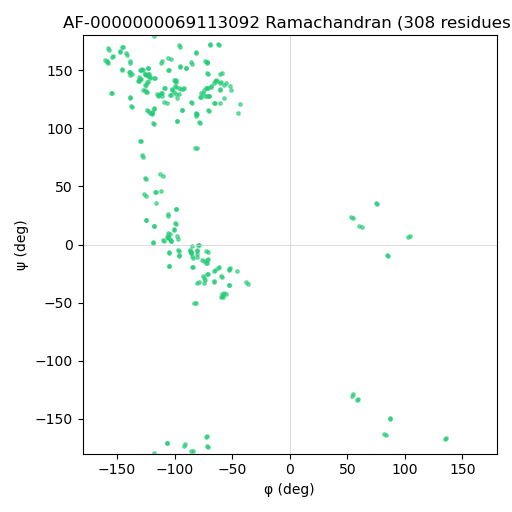891 1 58.84 90 PRO A O 1
ATOM 730 N N . ASN A 1 91 ? 16.312 14.773 8.688 1 66.56 91 ASN A N 1
ATOM 731 C CA . ASN A 1 91 ? 16.125 16.172 9.047 1 66.56 91 ASN A CA 1
ATOM 732 C C . ASN A 1 91 ? 14.641 16.531 9.141 1 66.56 91 ASN A C 1
ATOM 734 O O . ASN A 1 91 ? 14.281 17.703 9.172 1 66.56 91 ASN A O 1
ATOM 738 N N . HIS A 1 92 ? 13.961 15.469 9.031 1 78.25 92 HIS A N 1
ATOM 739 C CA . HIS A 1 92 ? 12.531 15.719 9.164 1 78.25 92 HIS A CA 1
ATOM 740 C C . HIS A 1 92 ? 11.938 14.922 10.32 1 78.25 92 HIS A C 1
ATOM 742 O O . HIS A 1 92 ? 11.938 13.688 10.297 1 78.25 92 HIS A O 1
ATOM 748 N N . ASP A 1 93 ? 11.516 15.562 11.305 1 79.12 93 ASP A N 1
ATOM 749 C CA . ASP A 1 93 ? 11.047 14.922 12.531 1 79.12 93 ASP A CA 1
ATOM 750 C C . ASP A 1 93 ? 9.891 13.969 12.25 1 79.12 93 ASP A C 1
ATOM 752 O O . ASP A 1 93 ? 9.828 12.875 12.812 1 79.12 93 ASP A O 1
ATOM 756 N N . ASN A 1 94 ? 8.914 14.289 11.43 1 88.69 94 ASN A N 1
ATOM 757 C CA . ASN A 1 94 ? 7.746 13.477 11.086 1 88.69 94 ASN A CA 1
ATOM 758 C C . ASN A 1 94 ? 7.57 13.359 9.578 1 88.69 94 ASN A C 1
ATOM 760 O O . ASN A 1 94 ? 6.641 13.93 9.008 1 88.69 94 ASN A O 1
ATOM 764 N N . PRO A 1 95 ? 8.398 12.516 9.016 1 92.25 95 PRO A N 1
ATOM 765 C CA . PRO A 1 95 ? 8.414 12.477 7.547 1 92.25 95 PRO A CA 1
ATOM 766 C C . PRO A 1 95 ? 7.102 11.977 6.953 1 92.25 95 PRO A C 1
ATOM 768 O O . PRO A 1 95 ? 6.805 12.25 5.789 1 92.25 95 PRO A O 1
ATOM 771 N N . GLY A 1 96 ? 6.332 11.234 7.75 1 95.38 96 GLY A N 1
ATOM 772 C CA . GLY A 1 96 ? 5.066 10.711 7.258 1 95.38 96 GLY A CA 1
ATOM 773 C C . GLY A 1 96 ? 3.924 11.695 7.379 1 95.38 96 GLY A C 1
ATOM 774 O O . GLY A 1 96 ? 2.855 11.5 6.797 1 95.38 96 GLY A O 1
ATOM 775 N N . ASP A 1 97 ? 4.113 12.734 8.266 1 95.5 97 ASP A N 1
ATOM 776 C CA . ASP A 1 97 ? 3.123 13.797 8.375 1 95.5 97 ASP A CA 1
ATOM 777 C C . ASP A 1 97 ? 3.305 14.836 7.266 1 95.5 97 ASP A C 1
ATOM 779 O O . ASP A 1 97 ? 4.238 15.641 7.305 1 95.5 97 ASP A O 1
ATOM 783 N N . LEU A 1 98 ? 2.371 14.922 6.285 1 96.06 98 LEU A N 1
ATOM 784 C CA . LEU A 1 98 ? 2.553 15.734 5.09 1 96.06 98 LEU A CA 1
ATOM 785 C C . LEU A 1 98 ? 1.74 17.016 5.18 1 96.06 98 LEU A C 1
ATOM 787 O O . LEU A 1 98 ? 1.546 17.703 4.176 1 96.06 98 LEU A O 1
ATOM 791 N N . GLY A 1 99 ? 1.155 17.312 6.352 1 96.25 99 GLY A N 1
ATOM 792 C CA . GLY A 1 99 ? 0.335 18.5 6.527 1 96.25 99 GLY A CA 1
ATOM 793 C C . GLY A 1 99 ? -1.12 18.281 6.156 1 96.25 99 GLY A C 1
ATOM 794 O O . GLY A 1 99 ? -1.668 17.203 6.387 1 96.25 99 GLY A O 1
ATOM 795 N N . ASP A 1 100 ? -1.804 19.344 5.66 1 97.62 100 ASP A N 1
ATOM 796 C CA . ASP A 1 100 ? -3.248 19.281 5.457 1 97.62 100 ASP A CA 1
ATOM 797 C C . ASP A 1 100 ? -3.604 19.453 3.982 1 97.62 100 ASP A C 1
ATOM 799 O O . ASP A 1 100 ? -2.922 20.172 3.252 1 97.62 100 ASP A O 1
ATOM 803 N N . LEU A 1 101 ? -4.609 18.719 3.584 1 97.81 101 LEU A N 1
ATOM 804 C CA . LEU A 1 101 ? -5.359 19.016 2.367 1 97.81 101 LEU A CA 1
ATOM 805 C C . LEU A 1 101 ? -6.605 19.828 2.68 1 97.81 101 LEU A C 1
ATOM 807 O O . LEU A 1 101 ? -7.188 19.703 3.76 1 97.81 101 LEU A O 1
ATOM 811 N N . HIS A 1 102 ? -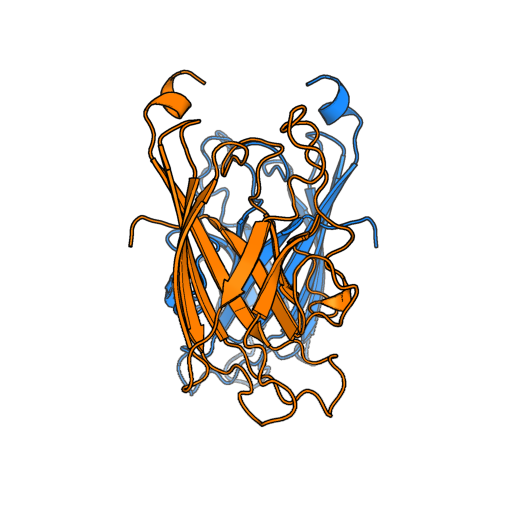7.039 20.578 1.703 1 97.5 102 HIS A N 1
ATOM 812 C CA . HIS A 1 102 ? -8.25 21.375 1.819 1 97.5 102 HIS A CA 1
ATOM 813 C C . HIS A 1 102 ? -9.242 21.047 0.707 1 97.5 102 HIS A C 1
ATOM 815 O O . HIS A 1 102 ? -8.945 21.25 -0.474 1 97.5 102 HIS A O 1
ATOM 821 N N . ASP A 1 103 ? -10.344 20.531 1.124 1 97.81 103 ASP A N 1
ATOM 822 C CA . ASP A 1 103 ? -11.375 20.297 0.114 1 97.81 103 ASP A CA 1
ATOM 823 C C . ASP A 1 103 ? -12.219 21.562 -0.094 1 97.81 103 ASP A C 1
ATOM 825 O O . ASP A 1 103 ? -12.297 22.422 0.788 1 97.81 103 ASP A O 1
ATOM 829 N N . ASP A 1 104 ? -12.852 21.672 -1.269 1 97.38 104 ASP A N 1
ATOM 830 C CA . ASP A 1 104 ? -13.695 22.828 -1.56 1 97.38 104 ASP A CA 1
ATOM 831 C C . ASP A 1 104 ? -15.148 22.562 -1.168 1 97.38 104 ASP A C 1
ATOM 833 O O . ASP A 1 104 ? -15.445 21.562 -0.521 1 97.38 104 ASP A O 1
ATOM 837 N N . ASP A 1 105 ? -16.047 23.531 -1.536 1 96.06 105 ASP A N 1
ATOM 838 C CA . ASP A 1 105 ? -17.453 23.469 -1.119 1 96.06 105 ASP A CA 1
ATOM 839 C C . ASP A 1 105 ? -18.188 22.359 -1.849 1 96.06 105 ASP A C 1
ATOM 841 O O . ASP A 1 105 ? -19.328 22.031 -1.5 1 96.06 105 ASP A O 1
ATOM 845 N N . HIS A 1 106 ? -17.531 21.719 -2.811 1 96.75 106 HIS A N 1
ATOM 846 C CA . HIS A 1 106 ? -18.125 20.594 -3.533 1 96.75 106 HIS A CA 1
ATOM 847 C C . HIS A 1 106 ? -17.562 19.266 -3.043 1 96.75 106 HIS A C 1
ATOM 849 O O . HIS A 1 106 ? -17.859 18.203 -3.617 1 96.75 106 HIS A O 1
ATOM 855 N N . GLY A 1 107 ? -16.703 19.281 -2.029 1 97.31 107 GLY A N 1
ATOM 856 C CA . GLY A 1 107 ? -16.094 18.062 -1.503 1 97.31 107 GLY A CA 1
ATOM 857 C C . GLY A 1 107 ? -15.016 17.5 -2.4 1 97.31 107 GLY A C 1
ATOM 858 O O . GLY A 1 107 ? -14.898 16.281 -2.553 1 97.31 107 GLY A O 1
ATOM 859 N N . GLU A 1 108 ? -14.281 18.422 -3.027 1 98.44 108 GLU A N 1
ATOM 860 C CA . GLU A 1 108 ? -13.242 18 -3.961 1 98.44 108 GLU A CA 1
ATOM 861 C C . GLU A 1 108 ? -11.891 18.594 -3.574 1 98.44 108 GLU A C 1
ATOM 863 O O . GLU A 1 108 ? -11.82 19.688 -3.006 1 98.44 108 GLU A O 1
ATOM 868 N N . VAL A 1 109 ? -10.836 17.844 -3.816 1 98.69 109 VAL A N 1
ATOM 869 C CA . VAL A 1 109 ? -9.461 18.328 -3.723 1 98.69 109 VAL A CA 1
ATOM 870 C C . VAL A 1 109 ? -8.773 18.188 -5.078 1 98.69 109 VAL A C 1
ATOM 872 O O . VAL A 1 109 ? -8.648 17.078 -5.609 1 98.69 109 VAL A O 1
ATOM 875 N N . ASN A 1 110 ? -8.477 19.172 -5.684 1 98.56 110 ASN A N 1
ATOM 876 C CA . ASN A 1 110 ? -7.57 19.297 -6.824 1 98.56 110 ASN A CA 1
ATOM 877 C C . ASN A 1 110 ? -6.379 20.203 -6.5 1 98.56 110 ASN A C 1
ATOM 879 O O . ASN A 1 110 ? -6.512 21.422 -6.449 1 98.56 110 ASN A O 1
ATOM 883 N N . ALA A 1 111 ? -5.23 19.609 -6.262 1 98.31 111 ALA A N 1
ATOM 884 C CA . ALA A 1 111 ? -4.074 20.344 -5.766 1 98.31 111 ALA A CA 1
ATOM 885 C C . ALA A 1 111 ? -2.77 19.656 -6.168 1 98.31 111 ALA A C 1
ATOM 887 O O . ALA A 1 111 ? -2.771 18.5 -6.594 1 98.31 111 ALA A O 1
ATOM 888 N N . THR A 1 112 ? -1.686 20.391 -6.105 1 98.5 112 THR A N 1
ATOM 889 C CA . THR A 1 112 ? -0.324 19.906 -6.277 1 98.5 112 THR A CA 1
ATOM 890 C C . THR A 1 112 ? 0.538 20.266 -5.07 1 98.5 112 THR A C 1
ATOM 892 O O . THR A 1 112 ? 0.514 21.406 -4.609 1 98.5 112 THR A O 1
ATOM 895 N N . ARG A 1 113 ? 1.264 19.312 -4.539 1 98.31 113 ARG A N 1
ATOM 896 C CA . ARG A 1 113 ? 2.203 19.5 -3.436 1 98.31 113 ARG A CA 1
ATOM 897 C C . ARG A 1 113 ? 3.568 18.922 -3.771 1 98.31 113 ARG A C 1
ATOM 899 O O . ARG A 1 113 ? 3.662 17.953 -4.547 1 98.31 113 ARG A O 1
ATOM 906 N N . THR A 1 114 ? 4.59 19.516 -3.191 1 97.94 114 THR A N 1
ATOM 907 C CA . THR A 1 114 ? 5.949 19.031 -3.391 1 97.94 114 THR A CA 1
ATOM 908 C C . THR A 1 114 ? 6.621 18.75 -2.053 1 97.94 114 THR A C 1
ATOM 910 O O . THR A 1 114 ? 6.469 19.516 -1.099 1 97.94 114 THR A O 1
ATOM 913 N N . PHE A 1 115 ? 7.332 17.625 -2.004 1 95.19 115 PHE A N 1
ATOM 914 C CA . PHE A 1 115 ? 8.07 17.219 -0.813 1 95.19 115 PHE A CA 1
ATOM 915 C C . PHE A 1 115 ? 9.523 16.922 -1.149 1 95.19 115 PHE A C 1
ATOM 917 O O . PHE A 1 115 ? 9.812 16.172 -2.08 1 95.19 115 PHE A O 1
ATOM 924 N N . ASP A 1 116 ? 10.453 17.469 -0.324 1 92.62 116 ASP A N 1
ATOM 925 C CA . ASP A 1 116 ? 11.867 17.359 -0.667 1 92.62 116 ASP A CA 1
ATOM 926 C C . ASP A 1 116 ? 12.555 16.297 0.187 1 92.62 116 ASP A C 1
ATOM 928 O O . ASP A 1 116 ? 13.758 16.062 0.044 1 92.62 116 ASP A O 1
ATOM 932 N N . TRP A 1 117 ? 11.789 15.586 1.013 1 92.31 117 TRP A N 1
ATOM 933 C CA . TRP A 1 117 ? 12.445 14.648 1.918 1 92.31 117 TRP A CA 1
ATOM 934 C C . TRP A 1 117 ? 11.984 13.219 1.653 1 92.31 117 TRP A C 1
ATOM 936 O O . TRP A 1 117 ? 12.359 12.297 2.381 1 92.31 117 TRP A O 1
ATOM 946 N N . LEU A 1 118 ? 11.156 13.008 0.704 1 93.75 118 LEU A N 1
ATOM 947 C CA . LEU A 1 118 ? 10.641 11.688 0.366 1 93.75 118 LEU A CA 1
ATOM 948 C C . LEU A 1 118 ? 11.281 11.164 -0.913 1 93.75 118 LEU A C 1
ATOM 950 O O . LEU A 1 118 ? 11.617 11.945 -1.81 1 93.75 118 LEU A O 1
ATOM 954 N N . THR A 1 119 ? 11.367 9.883 -0.959 1 92.44 119 THR A N 1
ATOM 955 C CA . THR A 1 119 ? 11.859 9.203 -2.15 1 92.44 119 THR A CA 1
ATOM 956 C C . THR A 1 119 ? 10.914 8.078 -2.559 1 92.44 119 THR A C 1
ATOM 958 O O . THR A 1 119 ? 10.352 7.391 -1.701 1 92.44 119 THR A O 1
ATOM 961 N N . ILE A 1 120 ? 10.75 7.863 -3.871 1 94 120 ILE A N 1
ATOM 962 C CA . ILE A 1 120 ? 9.867 6.812 -4.375 1 94 120 ILE A CA 1
ATOM 963 C C . ILE A 1 120 ? 10.617 5.48 -4.383 1 94 120 ILE A C 1
ATOM 965 O O . ILE A 1 120 ? 10.211 4.531 -3.707 1 94 120 ILE A O 1
ATOM 969 N N . GLY A 1 121 ? 11.773 5.402 -4.93 1 87.38 121 GLY A N 1
ATOM 970 C CA . GLY A 1 121 ? 12.289 4.133 -5.418 1 87.38 121 GLY A CA 1
ATOM 971 C C . GLY A 1 121 ? 13.352 3.531 -4.516 1 87.38 121 GLY A C 1
ATOM 972 O O . GLY A 1 121 ? 13.812 2.416 -4.754 1 87.38 121 GLY A O 1
ATOM 973 N N . HIS A 1 122 ? 13.82 4.188 -3.521 1 88.25 122 HIS A N 1
ATOM 974 C CA . HIS A 1 122 ? 14.812 3.619 -2.613 1 88.25 122 HIS A CA 1
ATOM 975 C C . HIS A 1 122 ? 14.195 2.545 -1.727 1 88.25 122 HIS A C 1
ATOM 977 O O . HIS A 1 122 ? 12.977 2.52 -1.531 1 88.25 122 HIS A O 1
ATOM 983 N N . THR A 1 123 ? 15.062 1.664 -1.23 1 87.12 123 THR A N 1
ATOM 984 C CA . THR A 1 123 ? 14.609 0.578 -0.366 1 87.12 123 THR A CA 1
ATOM 985 C C . THR A 1 123 ? 13.781 1.118 0.795 1 87.12 123 THR A C 1
ATOM 987 O O . THR A 1 123 ? 12.828 0.472 1.239 1 87.12 123 THR A O 1
ATOM 990 N N . ASP A 1 124 ? 14.102 2.283 1.305 1 86.88 124 ASP A N 1
ATOM 991 C CA . ASP A 1 124 ? 13.375 2.898 2.414 1 86.88 124 ASP A CA 1
ATOM 992 C C . ASP A 1 124 ? 12.414 3.969 1.912 1 86.88 124 ASP A C 1
ATOM 994 O O . ASP A 1 124 ? 11.93 4.793 2.693 1 86.88 124 ASP A O 1
ATOM 998 N N . GLY A 1 125 ? 12.164 4.008 0.575 1 92.5 125 GLY A N 1
ATOM 999 C CA . GLY A 1 125 ? 11.242 4.965 -0.01 1 92.5 125 GLY A CA 1
ATOM 1000 C C . GLY A 1 125 ? 9.789 4.641 0.286 1 92.5 125 GLY A C 1
ATOM 1001 O O . GLY A 1 125 ? 9.492 3.848 1.181 1 92.5 125 GLY A O 1
ATOM 1002 N N . ILE A 1 126 ? 8.883 5.281 -0.454 1 95.44 126 ILE A N 1
ATOM 1003 C CA . ILE A 1 126 ? 7.484 5.289 -0.055 1 95.44 126 ILE A CA 1
ATOM 1004 C C . ILE A 1 126 ? 6.73 4.18 -0.792 1 95.44 126 ILE A C 1
ATOM 1006 O O . ILE A 1 126 ? 5.562 3.912 -0.495 1 95.44 126 ILE A O 1
ATOM 1010 N N . LEU A 1 127 ? 7.383 3.414 -1.79 1 96.44 127 LEU A N 1
ATOM 1011 C CA . LEU A 1 127 ? 6.703 2.34 -2.504 1 96.44 127 LEU A CA 1
ATOM 1012 C C . LEU A 1 127 ? 6.23 1.26 -1.537 1 96.44 127 LEU A C 1
ATOM 1014 O O . LEU A 1 127 ? 6.969 0.862 -0.634 1 96.44 127 LEU A O 1
ATOM 1018 N N . GLY A 1 128 ? 4.949 0.855 -1.716 1 97.75 128 GLY A N 1
ATOM 1019 C CA . GLY A 1 128 ? 4.383 -0.206 -0.898 1 97.75 128 GLY A CA 1
ATOM 1020 C C . GLY A 1 128 ? 3.83 0.291 0.425 1 97.75 128 GLY A C 1
ATOM 1021 O O . GLY A 1 128 ? 3.197 -0.467 1.162 1 97.75 128 GLY A O 1
ATOM 1022 N N . ARG A 1 129 ? 4.066 1.516 0.796 1 97.38 129 ARG A N 1
ATOM 1023 C CA . ARG A 1 129 ? 3.439 2.146 1.954 1 97.38 129 ARG A CA 1
ATOM 1024 C C . ARG A 1 129 ? 2.072 2.717 1.595 1 97.38 129 ARG A C 1
ATOM 1026 O O . ARG A 1 129 ? 1.589 2.527 0.476 1 97.38 129 ARG A O 1
ATOM 1033 N N . SER A 1 130 ? 1.446 3.35 2.551 1 98.5 130 SER A N 1
ATOM 1034 C CA . SER A 1 130 ? 0.102 3.848 2.275 1 98.5 130 SER A CA 1
ATOM 1035 C C . SER A 1 130 ? 0.01 5.352 2.518 1 98.5 130 SER A C 1
ATOM 1037 O O . SER A 1 130 ? 0.766 5.902 3.32 1 98.5 130 SER A O 1
ATOM 1039 N N . LEU A 1 131 ? -0.881 5.98 1.812 1 98.69 131 LEU A N 1
ATOM 1040 C CA . LEU A 1 131 ? -1.376 7.312 2.146 1 98.69 131 LEU A CA 1
ATOM 1041 C C . LEU A 1 131 ? -2.711 7.227 2.879 1 98.69 131 LEU A C 1
ATOM 1043 O O . LEU A 1 131 ? -3.559 6.398 2.541 1 98.69 131 LEU A O 1
ATOM 1047 N N . ALA A 1 132 ? -2.869 8.062 3.826 1 98.25 132 ALA A N 1
ATOM 1048 C CA . ALA A 1 132 ? -4.105 8.148 4.598 1 98.25 132 ALA A CA 1
ATOM 1049 C C . ALA A 1 132 ? -4.586 9.594 4.699 1 98.25 132 ALA A C 1
ATOM 1051 O O . ALA A 1 132 ? -3.779 10.516 4.836 1 98.25 132 ALA A O 1
ATOM 1052 N N . ILE A 1 133 ? -5.848 9.742 4.625 1 98.25 133 ILE A N 1
ATOM 1053 C CA . ILE A 1 133 ? -6.484 11.039 4.848 1 98.25 133 ILE A CA 1
ATOM 1054 C C . ILE A 1 133 ? -7.285 11 6.148 1 98.25 133 ILE A C 1
ATOM 1056 O O . ILE A 1 133 ? -8.102 10.102 6.359 1 98.25 133 ILE A O 1
ATOM 1060 N N . LEU A 1 134 ? -7.047 12.016 6.973 1 96.94 134 LEU A N 1
ATOM 1061 C CA . LEU A 1 134 ? -7.73 12.125 8.258 1 96.94 134 LEU A CA 1
ATOM 1062 C C . LEU A 1 134 ? -9.023 12.914 8.117 1 96.94 134 LEU A C 1
ATOM 1064 O O . LEU A 1 134 ? -9.148 13.758 7.223 1 96.94 134 LEU A O 1
ATOM 1068 N N . GLN A 1 135 ? -9.977 12.57 9.023 1 95.06 135 GLN A N 1
ATOM 1069 C CA . GLN A 1 135 ? -11.195 13.367 9.117 1 95.06 135 GLN A CA 1
ATOM 1070 C C . GLN A 1 135 ? -10.867 14.828 9.438 1 95.06 135 GLN A C 1
ATOM 1072 O O . GLN A 1 135 ? -11.445 15.734 8.836 1 95.06 135 GLN A O 1
ATOM 1077 N N . GLY A 1 136 ? -9.977 15.109 10.398 1 94.31 136 GLY A N 1
ATOM 1078 C CA . GLY A 1 136 ? -9.555 16.438 10.812 1 94.31 136 GLY A CA 1
ATOM 1079 C C . GLY A 1 136 ? -8.156 16.797 10.344 1 94.31 136 GLY A C 1
ATOM 1080 O O . GLY A 1 136 ? -7.543 16.047 9.578 1 94.31 136 GLY A O 1
ATOM 1081 N N . ASP A 1 137 ? -7.656 17.844 10.805 1 94.81 137 ASP A N 1
ATOM 1082 C CA . ASP A 1 137 ? -6.344 18.312 10.375 1 94.81 137 ASP A CA 1
ATOM 1083 C C . ASP A 1 137 ? -5.234 17.391 10.883 1 94.81 137 ASP A C 1
ATOM 1085 O O . ASP A 1 137 ? -5.488 16.5 11.688 1 94.81 137 ASP A O 1
ATOM 1089 N N . HIS A 1 138 ? -3.932 17.609 10.43 1 94.06 138 HIS A N 1
ATOM 1090 C CA . HIS A 1 138 ? -2.814 16.703 10.656 1 94.06 138 HIS A CA 1
ATOM 1091 C C . HIS A 1 138 ? -2.369 16.734 12.117 1 94.06 138 HIS A C 1
ATOM 1093 O O . HIS A 1 138 ? -1.64 15.852 12.57 1 94.06 138 HIS A O 1
ATOM 1099 N N . THR A 1 139 ? -2.809 17.672 12.867 1 91.12 139 THR A N 1
ATOM 1100 C CA . THR A 1 139 ? -2.41 17.797 14.266 1 91.12 139 THR A CA 1
ATOM 1101 C C . THR A 1 139 ? -3.438 17.141 15.18 1 91.12 139 THR A C 1
ATOM 1103 O O . THR A 1 139 ? -3.199 16.984 16.375 1 91.12 139 THR A O 1
ATOM 1106 N N . SER A 1 140 ? -4.586 16.75 14.578 1 86.94 140 SER A N 1
ATOM 1107 C CA . SER A 1 140 ? -5.66 16.125 15.352 1 86.94 140 SER A CA 1
ATOM 1108 C C . SER A 1 140 ? -5.586 14.609 15.273 1 86.94 140 SER A C 1
ATOM 1110 O O . SER A 1 140 ? -5.121 14.055 14.281 1 86.94 140 SER A O 1
ATOM 1112 N N . HIS A 1 141 ? -5.727 14.086 16.328 1 86.31 141 HIS A N 1
ATOM 1113 C CA . HIS A 1 141 ? -5.867 12.633 16.328 1 86.31 141 HIS A CA 1
ATOM 1114 C C . HIS A 1 141 ? -7.301 12.211 16.016 1 86.31 141 HIS A C 1
ATOM 1116 O O . HIS A 1 141 ? -8.07 11.898 16.922 1 86.31 141 HIS A O 1
ATOM 1122 N N . THR A 1 142 ? -7.629 12.164 14.805 1 92.31 142 THR A N 1
ATOM 1123 C CA . THR A 1 142 ? -8.977 11.828 14.359 1 92.31 142 THR A CA 1
ATOM 1124 C C . THR A 1 142 ? -8.961 10.555 13.516 1 92.31 142 THR A C 1
ATOM 1126 O O . THR A 1 142 ? -7.906 9.961 13.297 1 92.31 142 THR A O 1
ATOM 1129 N N . ALA A 1 143 ? -10.102 10.164 13.062 1 93.94 143 ALA A N 1
ATOM 1130 C CA . ALA A 1 143 ? -10.266 8.922 12.32 1 93.94 143 ALA A CA 1
ATOM 1131 C C . ALA A 1 143 ? -9.664 9.039 10.914 1 93.94 143 ALA A C 1
ATOM 1133 O O . ALA A 1 143 ? -9.672 10.117 10.32 1 93.94 143 ALA A O 1
ATOM 1134 N N . ILE A 1 144 ? -9.156 7.926 10.445 1 96.88 144 ILE A N 1
ATOM 1135 C CA . ILE A 1 144 ? -8.797 7.828 9.031 1 96.88 144 ILE A CA 1
ATOM 1136 C C . ILE A 1 144 ? -10.055 7.617 8.195 1 96.88 144 ILE A C 1
ATOM 1138 O O . ILE A 1 144 ? -10.828 6.691 8.445 1 96.88 144 ILE A O 1
ATOM 1142 N N . ILE A 1 145 ? -10.281 8.484 7.133 1 96.88 145 ILE A N 1
ATOM 1143 C CA . ILE A 1 145 ? -11.539 8.406 6.387 1 96.88 145 ILE A CA 1
ATOM 1144 C C . ILE A 1 145 ? -11.297 7.738 5.035 1 96.88 145 ILE A C 1
ATOM 1146 O O . ILE A 1 145 ? -12.242 7.297 4.379 1 96.88 145 ILE A O 1
ATOM 1150 N N . ALA A 1 146 ? -10.031 7.684 4.59 1 98.19 146 ALA A N 1
ATOM 1151 C CA . ALA A 1 146 ? -9.656 7.035 3.334 1 98.19 146 ALA A CA 1
ATOM 1152 C C . ALA A 1 146 ? -8.18 6.66 3.33 1 98.19 146 ALA A C 1
ATOM 1154 O O . ALA A 1 146 ? -7.371 7.27 4.035 1 98.19 146 ALA A O 1
ATOM 1155 N N . CYS A 1 147 ? -7.828 5.715 2.541 1 98.62 147 CYS A N 1
ATOM 1156 C CA . CYS A 1 147 ? -6.43 5.336 2.387 1 98.62 147 CYS A CA 1
ATOM 1157 C C . CYS A 1 147 ? -6.199 4.613 1.064 1 98.62 147 CYS A C 1
ATOM 1159 O O . CYS A 1 147 ? -7.156 4.266 0.371 1 98.62 147 CYS A O 1
ATOM 1161 N N . CYS A 1 148 ? -4.969 4.406 0.678 1 98.75 148 CYS A N 1
ATOM 1162 C CA . CYS A 1 148 ? -4.562 3.686 -0.521 1 98.75 148 CYS A CA 1
ATOM 1163 C C . CYS A 1 148 ? -3.113 3.225 -0.415 1 98.75 148 CYS A C 1
ATOM 1165 O O . CYS A 1 148 ? -2.35 3.748 0.398 1 98.75 148 CYS A O 1
ATOM 1167 N N . VAL A 1 149 ? -2.713 2.256 -1.162 1 98.88 149 VAL A N 1
ATOM 1168 C CA . VAL A 1 149 ? -1.343 1.756 -1.246 1 98.88 149 VAL A CA 1
ATOM 1169 C C . VAL A 1 149 ? -0.604 2.461 -2.381 1 98.88 149 VAL A C 1
ATOM 1171 O O . VAL A 1 149 ? -1.142 2.611 -3.48 1 98.88 149 VAL A O 1
ATOM 1174 N N . ILE A 1 150 ? 0.642 2.92 -2.115 1 98.75 150 ILE A N 1
ATOM 1175 C CA . ILE A 1 150 ? 1.455 3.59 -3.123 1 98.75 150 ILE A CA 1
ATOM 1176 C C . ILE A 1 150 ? 2.129 2.551 -4.016 1 98.75 150 ILE A C 1
ATOM 1178 O O . ILE A 1 150 ? 2.986 1.792 -3.561 1 98.75 150 ILE A O 1
ATOM 1182 N N . GLY A 1 151 ? 1.705 2.525 -5.258 1 98.56 151 GLY A N 1
ATOM 1183 C CA . GLY A 1 151 ? 2.242 1.577 -6.219 1 98.56 151 GLY A CA 1
ATOM 1184 C C . GLY A 1 151 ? 3.08 2.232 -7.301 1 98.56 151 GLY A C 1
ATOM 1185 O O . GLY A 1 151 ? 2.936 3.428 -7.566 1 98.56 151 GLY A O 1
ATOM 1186 N N . ARG A 1 152 ? 3.945 1.458 -7.922 1 97.38 152 ARG A N 1
ATOM 1187 C CA . ARG A 1 152 ? 4.684 1.91 -9.094 1 97.38 152 ARG A CA 1
ATOM 1188 C C . ARG A 1 152 ? 3.736 2.279 -10.234 1 97.38 152 ARG A C 1
ATOM 1190 O O . ARG A 1 152 ? 2.68 1.665 -10.391 1 97.38 152 ARG A O 1
ATOM 1197 N N . SER A 1 153 ? 4.145 3.248 -10.992 1 97.69 153 SER A N 1
ATOM 1198 C CA . SER A 1 153 ? 3.309 3.641 -12.125 1 97.69 153 SER A CA 1
ATOM 1199 C C . SER A 1 153 ? 4.156 4.07 -13.312 1 97.69 153 SER A C 1
ATOM 1201 O O . SER A 1 153 ? 5.387 4.121 -13.227 1 97.69 153 SER A O 1
ATOM 1203 N N . HIS A 1 154 ? 3.469 4.227 -14.43 1 92.62 154 HIS A N 1
ATOM 1204 C CA . HIS A 1 154 ? 4.078 4.863 -15.594 1 92.62 154 HIS A CA 1
ATOM 1205 C C . HIS A 1 154 ? 3.738 6.352 -15.648 1 92.62 154 HIS A C 1
ATOM 1207 O O . HIS A 1 154 ? 2.893 6.828 -14.891 1 92.62 154 HIS A O 1
ATOM 1213 N N . ALA A 1 155 ? 4.473 7.004 -16.609 1 86.62 155 ALA A N 1
ATOM 1214 C CA . ALA A 1 155 ? 4.133 8.414 -16.812 1 86.62 155 ALA A CA 1
ATOM 1215 C C . ALA A 1 155 ? 2.715 8.562 -17.359 1 86.62 155 ALA A C 1
ATOM 1217 O O . ALA A 1 155 ? 2.289 7.793 -18.219 1 86.62 155 ALA A O 1
ATOM 1218 N N . HIS A 1 156 ? 1.777 9.328 -16.641 1 78.12 156 HIS A N 1
ATOM 1219 C CA . HIS A 1 156 ? 0.451 9.625 -17.156 1 78.12 156 HIS A CA 1
ATOM 1220 C C . HIS A 1 156 ? 0.479 10.859 -18.062 1 78.12 156 HIS A C 1
ATOM 1222 O O . HIS A 1 156 ? 1.216 11.812 -17.797 1 78.12 156 HIS A O 1
ATOM 1228 N N . ASP B 1 1 ? 23.422 -3.572 2.191 1 46.91 1 ASP B N 1
ATOM 1229 C CA . ASP B 1 1 ? 23.203 -3.258 3.6 1 46.91 1 ASP B CA 1
ATOM 1230 C C . ASP B 1 1 ? 23.234 -4.52 4.457 1 46.91 1 ASP B C 1
ATOM 1232 O O . ASP B 1 1 ? 22.422 -5.422 4.273 1 46.91 1 ASP B O 1
ATOM 1236 N N . SER B 1 2 ? 24.281 -4.809 5.094 1 52.38 2 SER B N 1
ATOM 1237 C CA . SER B 1 2 ? 24.562 -5.969 5.934 1 52.38 2 SER B CA 1
ATOM 1238 C C . SER B 1 2 ? 23.328 -6.402 6.711 1 52.38 2 SER B C 1
ATOM 1240 O O . SER B 1 2 ? 23.094 -7.598 6.906 1 52.38 2 SER B O 1
ATOM 1242 N N . ASN B 1 3 ? 22.438 -5.43 7.133 1 67.06 3 ASN B N 1
ATOM 1243 C CA . ASN B 1 3 ? 21.297 -5.762 7.984 1 67.06 3 ASN B CA 1
ATOM 1244 C C . ASN B 1 3 ? 20.141 -6.336 7.172 1 67.06 3 ASN B C 1
ATOM 1246 O O . ASN B 1 3 ? 19.281 -7.035 7.715 1 67.06 3 ASN B O 1
ATOM 1250 N N . TYR B 1 4 ? 20.266 -6.289 5.832 1 75.06 4 TYR B N 1
ATOM 1251 C CA . TYR B 1 4 ? 19.203 -6.82 5 1 75.06 4 TYR B CA 1
ATOM 1252 C C . TYR B 1 4 ? 19.188 -8.344 5.012 1 75.06 4 TYR B C 1
ATOM 1254 O O . TYR B 1 4 ? 18.125 -8.969 5.059 1 75.06 4 TYR B O 1
ATOM 1262 N N . GLU B 1 5 ? 20.375 -8.938 5.172 1 76.44 5 GLU B N 1
ATOM 1263 C CA . GLU B 1 5 ? 20.531 -10.383 5.035 1 76.44 5 GLU B CA 1
ATOM 1264 C C . GLU B 1 5 ? 19.906 -11.117 6.219 1 76.44 5 GLU B C 1
ATOM 1266 O O . GLU B 1 5 ? 19.453 -12.266 6.082 1 76.44 5 GLU B O 1
ATOM 1271 N N . ASN B 1 6 ? 19.812 -10.547 7.254 1 83.19 6 ASN B N 1
ATOM 1272 C CA . ASN B 1 6 ? 19.328 -11.219 8.445 1 83.19 6 ASN B CA 1
ATOM 1273 C C . ASN B 1 6 ? 17.938 -10.727 8.844 1 83.19 6 ASN B C 1
ATOM 1275 O O . ASN B 1 6 ? 17.344 -11.219 9.797 1 83.19 6 ASN B O 1
ATOM 1279 N N . THR B 1 7 ? 17.391 -9.859 8.062 1 89.62 7 THR B N 1
ATOM 1280 C CA . THR B 1 7 ? 16.109 -9.234 8.398 1 89.62 7 THR B CA 1
ATOM 1281 C C . THR B 1 7 ? 14.961 -9.93 7.66 1 89.62 7 THR B C 1
ATOM 1283 O O . THR B 1 7 ? 15.109 -10.328 6.504 1 89.62 7 THR B O 1
ATOM 1286 N N . MET B 1 8 ? 13.859 -10.164 8.469 1 94.56 8 MET B N 1
ATOM 1287 C CA . MET B 1 8 ? 12.633 -10.648 7.832 1 94.56 8 MET B CA 1
ATOM 1288 C C . MET B 1 8 ? 11.906 -9.508 7.125 1 94.56 8 MET B C 1
ATOM 1290 O O . MET B 1 8 ? 11.742 -8.43 7.688 1 94.56 8 MET B O 1
ATOM 1294 N N . HIS B 1 9 ? 11.531 -9.758 5.848 1 95.38 9 HIS B N 1
ATOM 1295 C CA . HIS B 1 9 ? 10.711 -8.836 5.07 1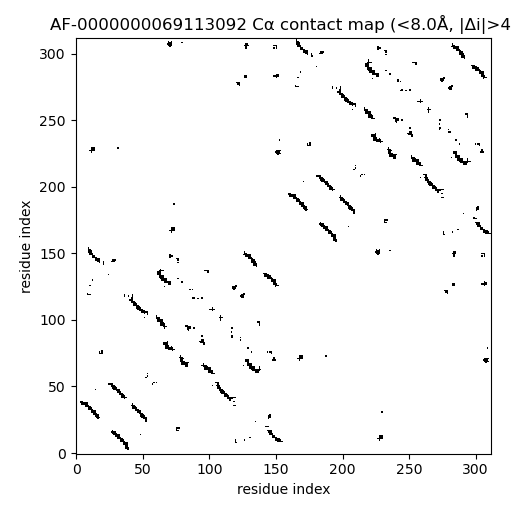 95.38 9 HIS B CA 1
ATOM 1296 C C . HIS B 1 9 ? 9.305 -9.391 4.859 1 95.38 9 HIS B C 1
ATOM 1298 O O . HIS B 1 9 ? 9.141 -10.586 4.594 1 95.38 9 HIS B O 1
ATOM 1304 N N . TYR B 1 10 ? 8.281 -8.547 5.062 1 97.56 10 TYR B N 1
ATOM 1305 C CA . TYR B 1 10 ? 6.891 -8.945 4.906 1 97.56 10 TYR B CA 1
ATOM 1306 C C . TYR B 1 10 ? 6.176 -8.055 3.898 1 97.56 10 TYR B C 1
ATOM 1308 O O . TYR B 1 10 ? 6.414 -6.848 3.85 1 97.56 10 TYR B O 1
ATOM 1316 N N . ALA B 1 11 ? 5.336 -8.648 3.072 1 98.44 11 ALA B N 1
ATOM 1317 C CA . ALA B 1 11 ? 4.445 -7.949 2.148 1 98.44 11 ALA B CA 1
ATOM 1318 C C . ALA B 1 11 ? 3.066 -8.602 2.117 1 98.44 11 ALA B C 1
ATOM 1320 O O . ALA B 1 11 ? 2.893 -9.727 2.588 1 98.44 11 ALA B O 1
ATOM 1321 N N . GLN B 1 12 ? 2.111 -7.844 1.739 1 98.44 12 GLN B N 1
ATOM 1322 C CA . GLN B 1 12 ? 0.713 -8.25 1.65 1 98.44 12 GLN B CA 1
ATOM 1323 C C . GLN B 1 12 ? 0.069 -7.734 0.367 1 98.44 12 GLN B C 1
ATOM 1325 O O . GLN B 1 12 ? 0.41 -6.652 -0.112 1 98.44 12 GLN B O 1
ATOM 1330 N N . CYS B 1 13 ? -0.82 -8.422 -0.19 1 98.75 13 CYS B N 1
ATOM 1331 C CA . CYS B 1 13 ? -1.625 -8.039 -1.345 1 98.75 13 CYS B CA 1
ATOM 1332 C C . CYS B 1 13 ? -3.084 -8.422 -1.146 1 98.75 13 CYS B C 1
ATOM 1334 O O . CYS B 1 13 ? -3.404 -9.602 -0.996 1 98.75 13 CYS B O 1
ATOM 1336 N N . GLU B 1 14 ? -4.016 -7.473 -1.131 1 98.25 14 GLU B N 1
ATOM 1337 C CA . GLU B 1 14 ? -5.441 -7.738 -0.974 1 98.25 14 GLU B CA 1
ATOM 1338 C C . GLU B 1 14 ? -6.152 -7.758 -2.324 1 98.25 14 GLU B C 1
ATOM 1340 O O . GLU B 1 14 ? -6.422 -6.707 -2.906 1 98.25 14 GLU B O 1
ATOM 1345 N N . MET B 1 15 ? -6.496 -8.93 -2.727 1 98.62 15 MET B N 1
ATOM 1346 C CA . MET B 1 15 ? -7.039 -9.203 -4.055 1 98.62 15 MET B CA 1
ATOM 1347 C C . MET B 1 15 ? -8.461 -8.656 -4.18 1 98.62 15 MET B C 1
ATOM 1349 O O . MET B 1 15 ? -9.281 -8.844 -3.281 1 98.62 15 MET B O 1
ATOM 1353 N N . GLU B 1 16 ? -8.688 -8.008 -5.281 1 96.75 16 GLU B N 1
ATOM 1354 C CA . GLU B 1 16 ? -10.023 -7.527 -5.613 1 96.75 16 GLU B CA 1
ATOM 1355 C C . GLU B 1 16 ? -10.43 -7.945 -7.023 1 96.75 16 GLU B C 1
ATOM 1357 O O . GL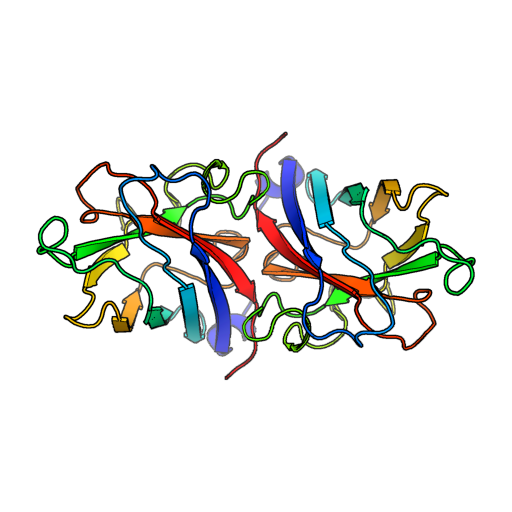U B 1 16 ? -9.594 -7.988 -7.926 1 96.75 16 GLU B O 1
ATOM 1362 N N . PRO B 1 17 ? -11.758 -8.109 -7.156 1 96.88 17 PRO B N 1
ATOM 1363 C CA . PRO B 1 17 ? -12.219 -8.461 -8.5 1 96.88 17 PRO B CA 1
ATOM 1364 C C . PRO B 1 17 ? -11.953 -7.367 -9.523 1 96.88 17 PRO B C 1
ATOM 1366 O O . PRO B 1 17 ? -12.062 -6.18 -9.211 1 96.88 17 PRO B O 1
ATOM 1369 N N . ASN B 1 18 ? -11.57 -7.816 -10.758 1 96.5 18 ASN B N 1
ATOM 1370 C CA . ASN B 1 18 ? -11.5 -6.879 -11.867 1 96.5 18 ASN B CA 1
ATOM 1371 C C . ASN B 1 18 ? -12.883 -6.434 -12.328 1 96.5 18 ASN B C 1
ATOM 1373 O O . ASN B 1 18 ? -13.656 -7.238 -12.852 1 96.5 18 ASN B O 1
ATOM 1377 N N . HIS B 1 19 ? -13.164 -5.16 -12.172 1 90.38 19 HIS B N 1
ATOM 1378 C CA . HIS B 1 19 ? -14.492 -4.668 -12.5 1 90.38 19 HIS B CA 1
ATOM 1379 C C . HIS B 1 19 ? -14.648 -4.438 -14 1 90.38 19 HIS B C 1
ATOM 1381 O O . HIS B 1 19 ? -15.758 -4.223 -14.484 1 90.38 19 HIS B O 1
ATOM 1387 N N . PHE B 1 20 ? -13.594 -4.594 -14.711 1 88.94 20 PHE B N 1
ATOM 1388 C CA . PHE B 1 20 ? -13.625 -4.344 -16.156 1 88.94 20 PHE B CA 1
ATOM 1389 C C . PHE B 1 20 ? -13.609 -5.656 -16.922 1 88.94 20 PHE B C 1
ATOM 1391 O O . PHE B 1 20 ? -13.578 -5.652 -18.156 1 88.94 20 PHE B O 1
ATOM 1398 N N . MET B 1 21 ? -13.688 -6.73 -16.188 1 85.5 21 MET B N 1
ATOM 1399 C CA . MET B 1 21 ? -13.68 -8.008 -16.891 1 85.5 21 MET B CA 1
ATOM 1400 C C . MET B 1 21 ? -14.992 -8.234 -17.625 1 85.5 21 MET B C 1
ATOM 1402 O O . MET B 1 21 ? -16.031 -7.676 -17.25 1 85.5 21 MET B O 1
ATOM 1406 N N . PRO B 1 22 ? -14.945 -9.094 -18.703 1 83.38 22 PRO B N 1
ATOM 1407 C CA . PRO B 1 22 ? -16.188 -9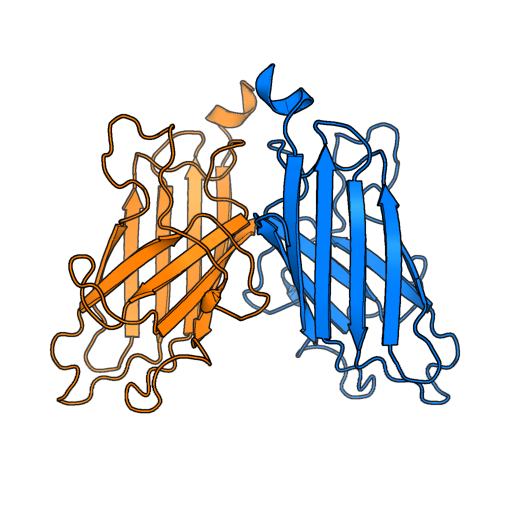.406 -19.406 1 83.38 22 PRO B CA 1
ATOM 1408 C C . PRO B 1 22 ? -17.266 -9.961 -18.469 1 83.38 22 PRO B C 1
ATOM 1410 O O . PRO B 1 22 ? -16.969 -10.758 -17.578 1 83.38 22 PRO B O 1
ATOM 1413 N N . GLY B 1 23 ? -18.453 -9.508 -18.688 1 78 23 GLY B N 1
ATOM 1414 C CA . GLY B 1 23 ? -19.578 -9.789 -17.812 1 78 23 GLY B CA 1
ATOM 1415 C C . GLY B 1 23 ? -19.922 -11.266 -17.734 1 78 23 GLY B C 1
ATOM 1416 O O . GLY B 1 23 ? -20.547 -11.719 -16.766 1 78 23 GLY B O 1
ATOM 1417 N N . ASN B 1 24 ? -19.5 -12.031 -18.688 1 80.94 24 ASN B N 1
ATOM 1418 C CA . ASN B 1 24 ? -19.875 -13.445 -18.703 1 80.94 24 ASN B CA 1
ATOM 1419 C C . ASN B 1 24 ? -18.953 -14.281 -17.828 1 80.94 24 ASN B C 1
ATOM 1421 O O . ASN B 1 24 ? -19.219 -15.453 -17.578 1 80.94 24 ASN B O 1
ATOM 1425 N N . LEU B 1 25 ? -17.859 -13.75 -17.375 1 82.88 25 LEU B N 1
ATOM 1426 C CA . LEU B 1 25 ? -16.891 -14.539 -16.609 1 82.88 25 LEU B CA 1
ATOM 1427 C C . LEU B 1 25 ? -17.344 -14.703 -15.164 1 82.88 25 LEU B C 1
ATOM 1429 O O . LEU B 1 25 ? -17.141 -15.766 -14.562 1 82.88 25 LEU B O 1
ATOM 1433 N N . HIS B 1 26 ? -18.016 -13.789 -14.594 1 86.56 26 HIS B N 1
ATOM 1434 C CA . HIS B 1 26 ? -18.719 -13.812 -13.312 1 86.56 26 HIS B CA 1
ATOM 1435 C C . HIS B 1 26 ? -17.781 -14.258 -12.188 1 86.56 26 HIS B C 1
ATOM 1437 O O . HIS B 1 26 ? -18.172 -15.039 -11.32 1 86.56 26 HIS B O 1
ATOM 1443 N N . HIS B 1 27 ? -16.469 -14.109 -12.336 1 93.19 27 HIS B N 1
ATOM 1444 C CA . HIS B 1 27 ? -15.555 -14.258 -11.211 1 93.19 27 HIS B CA 1
ATOM 1445 C C . HIS B 1 27 ? -15.648 -13.062 -10.258 1 93.19 27 HIS B C 1
ATOM 1447 O O . HIS B 1 27 ? -15.695 -11.914 -10.711 1 93.19 27 HIS B O 1
ATOM 1453 N N . ARG B 1 28 ? -15.711 -13.352 -8.961 1 95.56 28 ARG B N 1
ATOM 1454 C CA . ARG B 1 28 ? -15.641 -12.305 -7.945 1 95.56 28 ARG B CA 1
ATOM 1455 C C . ARG B 1 28 ? -14.531 -12.602 -6.934 1 95.56 28 ARG B C 1
ATOM 1457 O O . ARG B 1 28 ? -14.781 -12.625 -5.727 1 95.56 28 ARG B O 1
ATOM 1464 N N . VAL B 1 29 ? -13.359 -12.734 -7.457 1 98.06 29 VAL B N 1
ATOM 1465 C CA . VAL B 1 29 ? -12.242 -13.242 -6.668 1 98.06 29 VAL B CA 1
ATOM 1466 C C . VAL B 1 29 ? -11.781 -12.172 -5.68 1 98.06 29 VAL B C 1
ATOM 1468 O O . VAL B 1 2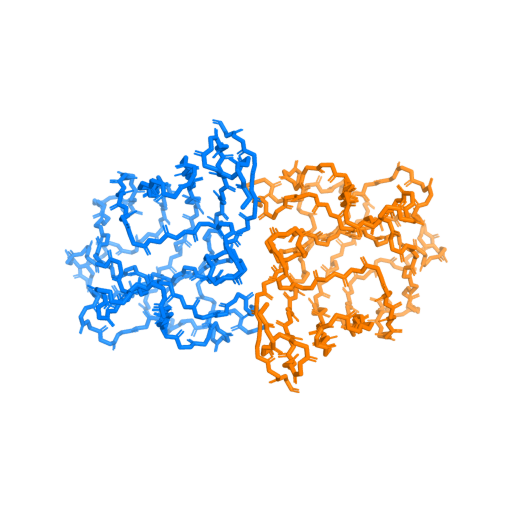9 ? -11.547 -11.023 -6.059 1 98.06 29 VAL B O 1
ATOM 1471 N N . HIS B 1 30 ? -11.688 -12.523 -4.453 1 98.19 30 HIS B N 1
ATOM 1472 C CA . HIS B 1 30 ? -11.172 -11.656 -3.398 1 98.19 30 HIS B CA 1
ATOM 1473 C C . HIS B 1 30 ? -10.453 -12.469 -2.324 1 98.19 30 HIS B C 1
ATOM 1475 O O . HIS B 1 30 ? -10.484 -13.703 -2.34 1 98.19 30 HIS B O 1
ATOM 1481 N N . GLY B 1 31 ? -9.703 -11.789 -1.476 1 98.44 31 GLY B N 1
ATOM 1482 C CA . GLY B 1 31 ? -8.938 -12.422 -0.415 1 98.44 31 GLY B CA 1
ATOM 1483 C C . GLY B 1 31 ? -7.531 -11.875 -0.285 1 98.44 31 GLY B C 1
ATOM 1484 O O . GLY B 1 31 ? -7.223 -10.812 -0.835 1 98.44 31 GLY B O 1
ATOM 1485 N N . SER B 1 32 ? -6.691 -12.602 0.486 1 98.31 32 SER B N 1
ATOM 1486 C CA . SER B 1 32 ? -5.383 -12.062 0.838 1 98.31 32 SER B CA 1
ATOM 1487 C C . SER B 1 32 ? -4.262 -12.977 0.368 1 98.31 32 SER B C 1
ATOM 1489 O O . SER B 1 32 ? -4.422 -14.195 0.339 1 98.31 32 SER B O 1
ATOM 1491 N N . ILE B 1 33 ? -3.195 -12.391 -0.05 1 98.81 33 ILE B N 1
ATOM 1492 C CA . ILE B 1 33 ? -1.922 -13.062 -0.287 1 98.81 33 ILE B CA 1
ATOM 1493 C C . ILE B 1 33 ? -0.856 -12.492 0.647 1 98.81 33 ILE B C 1
ATOM 1495 O O . ILE B 1 33 ? -0.52 -11.312 0.567 1 98.81 33 ILE B O 1
ATOM 1499 N N . GLU B 1 34 ? -0.312 -13.312 1.536 1 98.62 34 GLU B N 1
ATOM 1500 C CA . GLU B 1 34 ? 0.745 -12.93 2.467 1 98.62 34 GLU B CA 1
ATOM 1501 C C . GLU B 1 34 ? 2.113 -13.391 1.97 1 98.62 34 GLU B C 1
ATOM 1503 O O . GLU B 1 34 ? 2.252 -14.492 1.445 1 98.62 34 GLU B O 1
ATOM 1508 N N . MET B 1 35 ? 3.094 -12.516 2.174 1 98.69 35 MET B N 1
ATOM 1509 C CA . MET B 1 35 ? 4.438 -12.828 1.694 1 98.69 35 MET B CA 1
ATOM 1510 C C . MET B 1 35 ? 5.473 -12.594 2.791 1 98.69 35 MET B C 1
ATOM 1512 O O . MET B 1 35 ? 5.387 -11.617 3.537 1 98.69 35 MET B O 1
ATOM 1516 N N . HIS B 1 36 ? 6.391 -13.406 2.865 1 97.5 36 HIS B N 1
ATOM 1517 C CA . HIS B 1 36 ? 7.512 -13.195 3.773 1 97.5 36 HIS B CA 1
ATOM 1518 C C . HIS B 1 36 ? 8.805 -13.734 3.186 1 97.5 36 HIS B C 1
ATOM 1520 O O . HIS B 1 36 ? 8.789 -14.711 2.43 1 97.5 36 HIS B O 1
ATOM 1526 N N . GLN B 1 37 ? 9.898 -13.125 3.545 1 97.06 37 GLN B N 1
ATOM 1527 C CA . GLN B 1 37 ? 11.227 -13.422 3.014 1 97.06 37 GLN B CA 1
ATOM 1528 C C . GLN B 1 37 ? 12.312 -13.031 4.008 1 97.06 37 GLN B C 1
ATOM 1530 O O . GLN B 1 37 ? 12.312 -11.914 4.531 1 97.06 37 GLN B O 1
ATOM 1535 N N . ARG B 1 38 ? 13.25 -13.984 4.273 1 95.94 38 ARG B N 1
ATOM 1536 C CA . ARG B 1 38 ? 14.422 -13.648 5.078 1 95.94 38 ARG B CA 1
ATOM 1537 C C . ARG B 1 38 ? 15.594 -13.234 4.191 1 95.94 38 ARG B C 1
ATOM 1539 O O . ARG B 1 38 ? 16.156 -14.062 3.471 1 95.94 38 ARG B O 1
ATOM 1546 N N . GLY B 1 39 ? 15.922 -11.977 4.387 1 92.88 39 GLY B N 1
ATOM 1547 C CA . GLY B 1 39 ? 16.984 -11.477 3.529 1 92.88 39 GLY B CA 1
ATOM 1548 C C . GLY B 1 39 ? 16.703 -11.672 2.051 1 92.88 39 GLY B C 1
ATOM 1549 O O . GLY B 1 39 ? 15.641 -11.289 1.56 1 92.88 39 GLY B O 1
ATOM 1550 N N . ASP B 1 40 ? 17.734 -12.289 1.345 1 91.06 40 ASP B N 1
ATOM 1551 C CA . ASP B 1 40 ? 17.594 -12.586 -0.078 1 91.06 40 ASP B CA 1
ATOM 1552 C C . ASP B 1 40 ? 17.234 -14.055 -0.302 1 91.06 40 ASP B C 1
ATOM 1554 O O . ASP B 1 40 ? 17.469 -14.594 -1.382 1 91.06 40 ASP B O 1
ATOM 1558 N N . GLY B 1 41 ? 16.734 -14.719 0.788 1 94.56 41 GLY B N 1
ATOM 1559 C CA . GLY B 1 41 ? 16.312 -16.094 0.662 1 94.56 41 GLY B CA 1
ATOM 1560 C C . GLY B 1 41 ? 15.023 -16.25 -0.127 1 94.56 41 GLY B C 1
ATOM 1561 O O . GLY B 1 41 ? 14.562 -15.305 -0.768 1 94.56 41 GLY B O 1
ATOM 1562 N N . PRO B 1 42 ? 14.492 -17.469 -0.167 1 95.5 42 PRO B N 1
ATOM 1563 C CA . PRO B 1 42 ? 13.25 -17.719 -0.911 1 95.5 42 PRO B CA 1
ATOM 1564 C C . PRO B 1 42 ? 12.078 -16.906 -0.388 1 95.5 42 PRO B C 1
ATOM 1566 O O . PRO B 1 42 ? 11.938 -16.719 0.824 1 95.5 42 PRO B O 1
ATOM 1569 N N . LEU B 1 43 ? 11.281 -16.391 -1.286 1 97 43 LEU B N 1
ATOM 1570 C CA . LEU B 1 43 ? 10.031 -15.711 -0.966 1 97 43 LEU B CA 1
ATOM 1571 C C . LEU B 1 43 ? 8.891 -16.703 -0.814 1 97 43 LEU B C 1
ATOM 1573 O O . LEU B 1 43 ? 8.617 -17.484 -1.729 1 97 43 LEU B O 1
ATOM 1577 N N . GLU B 1 44 ? 8.25 -16.734 0.295 1 98.38 44 GLU B N 1
ATOM 1578 C CA . GLU B 1 44 ? 7.066 -17.547 0.512 1 98.38 44 GLU B CA 1
ATOM 1579 C C . GLU B 1 44 ? 5.785 -16.734 0.375 1 98.38 44 GLU B C 1
ATOM 1581 O O . GLU B 1 44 ? 5.668 -15.656 0.969 1 98.38 44 GLU B O 1
ATOM 1586 N N . MET B 1 45 ? 4.82 -17.266 -0.449 1 98.69 45 MET B N 1
ATOM 1587 C CA . MET B 1 45 ? 3.494 -16.672 -0.594 1 98.69 45 MET B CA 1
ATOM 1588 C C . MET B 1 45 ? 2.42 -17.609 -0.056 1 98.69 45 MET B C 1
ATOM 1590 O O . MET B 1 45 ? 2.389 -18.781 -0.406 1 98.69 45 MET B O 1
ATOM 1594 N N . ASN B 1 46 ? 1.585 -17.094 0.812 1 98.75 46 ASN B N 1
ATOM 1595 C CA . ASN B 1 46 ? 0.403 -17.781 1.307 1 98.75 46 ASN B CA 1
ATOM 1596 C C . ASN B 1 46 ? -0.879 -17.203 0.727 1 98.75 46 ASN B C 1
ATOM 1598 O O . ASN B 1 46 ? -1.177 -16.016 0.937 1 98.75 46 ASN B O 1
ATOM 1602 N N . PHE B 1 47 ? -1.643 -18.047 0.055 1 98.81 47 PHE B N 1
ATOM 1603 C CA . PHE B 1 47 ? -2.844 -17.609 -0.646 1 98.81 47 PHE B CA 1
ATOM 1604 C C . PHE B 1 47 ? -4.094 -17.984 0.141 1 98.81 47 PHE B C 1
ATOM 1606 O O . PHE B 1 47 ? -4.246 -19.125 0.576 1 98.81 47 PHE B O 1
ATOM 1613 N N . HIS B 1 48 ? -4.969 -17.047 0.381 1 98.69 48 HIS B N 1
ATOM 1614 C CA . HIS B 1 48 ? -6.328 -17.203 0.888 1 98.69 48 HIS B CA 1
ATOM 1615 C C . HIS B 1 48 ? -7.332 -16.453 0.024 1 98.69 48 HIS B C 1
ATOM 1617 O O . HIS B 1 48 ? -7.699 -15.32 0.335 1 98.69 48 HIS B O 1
ATOM 1623 N N . LEU B 1 49 ? -7.855 -17.125 -1.016 1 98.75 49 LEU B N 1
ATOM 1624 C CA . LEU B 1 49 ? -8.695 -16.5 -2.021 1 98.75 49 LEU B CA 1
ATOM 1625 C C . LEU B 1 49 ? -10.023 -17.234 -2.164 1 98.75 49 LEU B C 1
ATOM 1627 O O . LEU B 1 49 ? -10.086 -18.453 -1.997 1 98.75 49 LEU B O 1
ATOM 1631 N N . THR B 1 50 ? -11.062 -16.547 -2.461 1 98.5 50 THR B N 1
ATOM 1632 C CA . THR B 1 50 ? -12.398 -17.094 -2.725 1 98.5 50 THR B CA 1
ATOM 1633 C C . THR B 1 50 ? -13.078 -16.328 -3.852 1 98.5 50 THR B C 1
ATOM 1635 O O . THR B 1 50 ? -12.562 -15.305 -4.316 1 98.5 50 THR B O 1
ATOM 1638 N N . GLY B 1 51 ? -14.133 -16.922 -4.375 1 97.62 51 GLY B N 1
ATOM 1639 C CA . GLY B 1 51 ? -14.953 -16.203 -5.332 1 97.62 51 GLY B CA 1
ATOM 1640 C C . GLY B 1 51 ? -14.711 -16.625 -6.77 1 97.62 51 GLY B C 1
ATOM 1641 O O . GLY B 1 51 ? -15.273 -16.031 -7.695 1 97.62 51 GLY B O 1
ATOM 1642 N N . PHE B 1 52 ? -13.906 -17.656 -6.988 1 97.25 52 PHE B N 1
ATOM 1643 C CA . PHE B 1 52 ? -13.75 -18.172 -8.344 1 97.25 52 PHE B CA 1
ATOM 1644 C C . PHE B 1 52 ? -15.039 -18.828 -8.828 1 97.25 52 PHE B C 1
ATOM 1646 O O . PHE B 1 52 ? -15.727 -19.5 -8.062 1 97.25 52 PHE B O 1
ATOM 1653 N N . ASN B 1 53 ? -15.367 -18.531 -10.023 1 94.38 53 ASN B N 1
ATOM 1654 C CA . ASN B 1 53 ? -16.5 -19.188 -10.656 1 94.38 53 ASN B CA 1
ATOM 1655 C C . ASN B 1 53 ? -16.203 -20.656 -10.969 1 94.38 53 ASN B C 1
ATOM 1657 O O . ASN B 1 53 ? -15.242 -20.953 -11.688 1 94.38 53 ASN B O 1
ATOM 1661 N N . VAL B 1 54 ? -17.047 -21.594 -10.555 1 92.81 54 VAL B N 1
ATOM 1662 C CA . VAL B 1 54 ? -16.781 -23.016 -10.711 1 92.81 54 VAL B CA 1
ATOM 1663 C C . VAL B 1 54 ? -17.859 -23.656 -11.602 1 92.81 54 VAL B C 1
ATOM 1665 O O . VAL B 1 54 ? -18.047 -24.875 -11.586 1 92.81 54 VAL B O 1
ATOM 1668 N N . SER B 1 55 ? -18.5 -22.859 -12.219 1 89.38 55 SER B N 1
ATOM 1669 C CA . SER B 1 55 ? -19.484 -23.422 -13.133 1 89.38 55 SER B CA 1
ATOM 1670 C C . SER B 1 55 ? -18.828 -24.281 -14.211 1 89.38 55 SER B C 1
ATOM 1672 O O . SER B 1 55 ? -17.594 -24.266 -14.352 1 89.38 55 SER B O 1
ATOM 1674 N N . GLU B 1 56 ? -19.609 -24.984 -15.008 1 82 56 GLU B N 1
ATOM 1675 C CA . GLU B 1 56 ? -19.125 -25.922 -16 1 82 56 GLU B CA 1
ATOM 1676 C C . GLU B 1 56 ? -18.219 -25.234 -17.031 1 82 56 GLU B C 1
ATOM 1678 O O . GLU B 1 56 ? -17.281 -25.828 -17.547 1 82 56 GLU B O 1
ATOM 1683 N N . ASP B 1 57 ? -18.391 -24.016 -17.25 1 79.94 57 ASP B N 1
ATOM 1684 C CA . ASP B 1 57 ? -17.609 -23.25 -18.219 1 79.94 57 ASP B CA 1
ATOM 1685 C C . ASP B 1 57 ? -16.188 -23.016 -17.703 1 79.94 57 ASP B C 1
ATOM 1687 O O . ASP B 1 57 ? -15.289 -22.703 -18.484 1 79.94 57 ASP B O 1
ATOM 1691 N N . PHE B 1 58 ? -16.094 -23.25 -16.438 1 82.38 58 PHE B N 1
ATOM 1692 C CA . PHE B 1 58 ? -14.805 -23 -15.789 1 82.38 58 PHE B CA 1
ATOM 1693 C C . PHE B 1 58 ? -14.336 -24.25 -15.031 1 82.38 58 PHE B C 1
ATOM 1695 O O . PHE B 1 58 ? -13.82 -24.141 -13.914 1 82.38 58 PHE B O 1
ATOM 1702 N N . ALA B 1 59 ? -14.492 -25.297 -15.664 1 82.38 59 ALA B N 1
ATOM 1703 C CA . ALA B 1 59 ? -14.289 -26.594 -15.016 1 82.38 59 ALA B CA 1
ATOM 1704 C C . ALA B 1 59 ? -12.797 -26.891 -14.859 1 82.38 59 ALA B C 1
ATOM 1706 O O . ALA B 1 59 ? -12.422 -27.781 -14.094 1 82.38 59 ALA B O 1
ATOM 1707 N N . ASP B 1 60 ? -11.875 -26.172 -15.508 1 86.12 60 ASP B N 1
ATOM 1708 C CA . ASP B 1 60 ? -10.445 -26.453 -15.469 1 86.12 60 ASP B CA 1
ATOM 1709 C C . ASP B 1 60 ? -9.836 -26.016 -14.141 1 86.12 60 ASP B C 1
ATOM 1711 O O . ASP B 1 60 ? -8.789 -26.531 -13.734 1 86.12 60 ASP B O 1
ATOM 1715 N N . HIS B 1 61 ? -10.391 -25.062 -13.484 1 93.5 61 HIS B N 1
ATOM 1716 C CA . HIS B 1 61 ? -10.023 -24.578 -12.156 1 93.5 61 HIS B CA 1
ATOM 1717 C C . HIS B 1 61 ? -8.586 -24.078 -12.133 1 93.5 61 HIS B C 1
ATOM 1719 O O . HIS B 1 61 ? -7.957 -24.016 -11.078 1 93.5 61 HIS B O 1
ATOM 1725 N N . ASN B 1 62 ? -7.949 -23.828 -13.328 1 95.94 62 ASN B N 1
ATOM 1726 C CA . ASN B 1 62 ? -6.586 -23.328 -13.445 1 95.94 62 ASN B CA 1
ATOM 1727 C C . ASN B 1 62 ? -6.559 -21.828 -13.781 1 95.94 62 ASN B C 1
ATOM 1729 O O . ASN B 1 62 ? -7.227 -21.391 -14.719 1 95.94 62 ASN B O 1
ATOM 1733 N N . HIS B 1 63 ? -5.738 -21.156 -13.039 1 97.44 63 HIS B N 1
ATOM 1734 C CA . HIS B 1 63 ? -5.633 -19.719 -13.227 1 97.44 63 HIS B CA 1
ATOM 1735 C C . HIS B 1 63 ? -4.18 -19.25 -13.164 1 97.44 63 HIS B C 1
ATOM 1737 O O . HIS B 1 63 ? -3.467 -19.562 -12.211 1 97.44 63 HIS B O 1
ATOM 1743 N N . GLY B 1 64 ? -3.742 -18.547 -14.156 1 97.69 64 GLY B N 1
ATOM 1744 C CA . GLY B 1 64 ? -2.402 -17.984 -14.125 1 97.69 64 GLY B CA 1
ATOM 1745 C C . GLY B 1 64 ? -2.217 -16.938 -13.047 1 97.69 64 GLY B C 1
ATOM 1746 O O . GLY B 1 64 ? -3.113 -16.125 -12.797 1 97.69 64 GLY B O 1
ATOM 1747 N N . LEU B 1 65 ? -1.112 -16.969 -12.406 1 98.56 65 LEU B N 1
ATOM 1748 C CA . LEU B 1 65 ? -0.666 -15.961 -11.469 1 98.56 65 LEU B CA 1
ATOM 1749 C C . LEU B 1 65 ? 0.522 -15.18 -12.023 1 98.56 65 LEU B C 1
ATOM 1751 O O . LEU B 1 65 ? 1.525 -15.781 -12.422 1 98.56 65 LEU B O 1
ATOM 1755 N N . GLN B 1 66 ? 0.408 -13.828 -12.016 1 97.19 66 GLN B N 1
ATOM 1756 C CA . GLN B 1 66 ? 1.453 -13.016 -12.625 1 97.19 66 GLN B CA 1
ATOM 1757 C C . GLN B 1 66 ? 1.769 -11.789 -11.773 1 97.19 66 GLN B C 1
ATOM 1759 O O . GLN B 1 66 ? 0.877 -11.227 -11.133 1 97.19 66 GLN B O 1
ATOM 1764 N N . ILE B 1 67 ? 3.002 -11.406 -11.789 1 97.44 67 ILE B N 1
ATOM 1765 C CA . ILE B 1 67 ? 3.363 -10.07 -11.328 1 97.44 67 ILE B CA 1
ATOM 1766 C C . ILE B 1 67 ? 3.461 -9.125 -12.523 1 97.44 67 ILE B C 1
ATOM 1768 O O . ILE B 1 67 ? 4.109 -9.445 -13.523 1 97.44 67 ILE B O 1
ATOM 1772 N N . HIS B 1 68 ? 2.816 -8.016 -12.453 1 96.75 68 HIS B N 1
ATOM 1773 C CA . HIS B 1 68 ? 2.891 -6.973 -13.469 1 96.75 68 HIS B CA 1
ATOM 1774 C C . HIS B 1 68 ? 3.719 -5.789 -12.977 1 96.75 68 HIS B C 1
ATOM 1776 O O . HIS B 1 68 ? 3.895 -5.605 -11.773 1 96.75 68 HIS B O 1
ATOM 1782 N N . GLU B 1 69 ? 4.184 -5.008 -13.867 1 95.31 69 GLU B N 1
ATOM 1783 C CA . GLU B 1 69 ? 5.203 -3.994 -13.625 1 95.31 69 GLU B CA 1
ATOM 1784 C C . GLU B 1 69 ? 4.688 -2.9 -12.695 1 95.31 69 GLU B C 1
ATOM 1786 O O . GLU B 1 69 ? 5.445 -2.348 -11.898 1 95.31 69 GLU B O 1
ATOM 1791 N N . TYR B 1 70 ? 3.398 -2.621 -12.789 1 97.19 70 TYR B N 1
ATOM 1792 C CA . TYR B 1 70 ? 2.912 -1.459 -12.055 1 97.19 70 TYR B CA 1
ATOM 1793 C C . TYR B 1 70 ? 1.808 -1.854 -11.078 1 97.19 70 TYR B C 1
ATOM 1795 O O . TYR B 1 70 ? 1.092 -2.832 -11.305 1 97.19 70 TYR B O 1
ATOM 1803 N N . GLY B 1 71 ? 1.782 -1.134 -9.938 1 98.19 71 GLY B N 1
ATOM 1804 C CA . GLY B 1 71 ? 0.646 -1.128 -9.031 1 98.19 71 GLY B CA 1
ATOM 1805 C C . GLY B 1 71 ? -0.26 0.075 -9.219 1 98.19 71 GLY B C 1
ATOM 1806 O O . GLY B 1 71 ? -0.792 0.614 -8.242 1 98.19 71 GLY B O 1
ATOM 1807 N N . ASP B 1 72 ? -0.315 0.579 -10.5 1 97.56 72 ASP B N 1
ATOM 1808 C CA . ASP B 1 72 ? -1.188 1.679 -10.891 1 97.56 72 ASP B CA 1
ATOM 1809 C C . ASP B 1 72 ? -2.623 1.195 -11.094 1 97.56 72 ASP B C 1
ATOM 1811 O O . ASP B 1 72 ? -2.932 0.558 -12.102 1 97.56 72 ASP B O 1
ATOM 1815 N N . MET B 1 73 ? -3.545 1.495 -10.148 1 96.25 73 MET B N 1
ATOM 1816 C CA . MET B 1 73 ? -4.91 0.977 -10.164 1 96.25 73 MET B CA 1
ATOM 1817 C C . MET B 1 73 ? -5.898 2.061 -10.578 1 96.25 73 MET B C 1
ATOM 1819 O O . MET B 1 73 ? -7.059 2.041 -10.164 1 96.25 73 MET B O 1
ATOM 1823 N N . GLU B 1 74 ? -5.473 3.021 -11.312 1 95.06 74 GLU B N 1
ATOM 1824 C CA . GLU B 1 74 ? -6.352 4.109 -11.727 1 95.06 74 GLU B CA 1
ATOM 1825 C C . GLU B 1 74 ? -7.574 3.58 -12.477 1 95.06 74 GLU B C 1
ATOM 1827 O O . GLU B 1 74 ? -8.688 4.082 -12.297 1 95.06 74 GLU B O 1
ATOM 1832 N N . HIS B 1 75 ? -7.402 2.604 -13.352 1 94.75 75 HIS B N 1
ATOM 1833 C CA . HIS B 1 75 ? -8.492 1.892 -14.008 1 94.75 75 HIS B CA 1
ATOM 1834 C C . HIS B 1 75 ? -8.484 0.411 -13.641 1 94.75 75 HIS B C 1
ATOM 1836 O O . HIS B 1 75 ? -8.578 -0.449 -14.523 1 94.75 75 HIS B O 1
ATOM 1842 N N . GLY B 1 76 ? -8.305 0.213 -12.312 1 95.62 76 GLY B N 1
ATOM 1843 C CA . GLY B 1 76 ? -8.25 -1.166 -11.852 1 95.62 76 GLY B CA 1
ATOM 1844 C C . GLY B 1 76 ? -7.141 -1.968 -12.5 1 95.62 76 GLY B C 1
ATOM 1845 O O . GLY B 1 76 ? -5.996 -1.508 -12.578 1 95.62 76 GLY B O 1
ATOM 1846 N N . CYS B 1 77 ? -7.477 -3.166 -12.945 1 97.38 77 CYS B N 1
ATOM 1847 C CA . CYS B 1 77 ? -6.469 -4.086 -13.461 1 97.38 77 CYS B CA 1
ATOM 1848 C C . CYS B 1 77 ? -6.066 -3.709 -14.883 1 97.38 77 CYS B C 1
ATOM 1850 O O . CYS B 1 77 ? -5.137 -4.293 -15.445 1 97.38 77 CYS B O 1
ATOM 1852 N N . ASP B 1 78 ? -6.656 -2.652 -15.43 1 95.75 78 ASP B N 1
ATOM 1853 C CA . ASP B 1 78 ? -6.375 -2.271 -16.812 1 95.75 78 ASP B CA 1
ATOM 1854 C C . ASP B 1 78 ? -5.129 -1.39 -16.891 1 95.75 78 ASP B C 1
ATOM 1856 O O . ASP B 1 78 ? -4.617 -1.133 -17.984 1 95.75 78 ASP B O 1
ATOM 1860 N N . THR B 1 79 ? -4.57 -0.985 -15.773 1 96.56 79 THR B N 1
ATOM 1861 C CA . THR B 1 79 ? -3.455 -0.047 -15.812 1 96.56 79 THR B CA 1
ATOM 1862 C C . THR B 1 79 ? -2.25 -0.603 -15.062 1 96.56 79 THR B C 1
ATOM 1864 O O . THR B 1 79 ? -1.383 0.155 -14.617 1 96.56 79 THR B O 1
ATOM 1867 N N . ILE B 1 80 ? -2.176 -1.868 -14.875 1 97.12 80 ILE B N 1
ATOM 1868 C CA . ILE B 1 80 ? -1.105 -2.465 -14.086 1 97.12 80 ILE B CA 1
ATOM 1869 C C . ILE B 1 80 ? 0.111 -2.721 -14.969 1 97.12 80 ILE B C 1
ATOM 1871 O O . ILE B 1 80 ? 1.172 -3.115 -14.484 1 97.12 80 ILE B O 1
ATOM 1875 N N . GLY B 1 81 ? 0.016 -2.49 -16.297 1 96.12 81 GLY B N 1
ATOM 1876 C CA . GLY B 1 81 ? 1.157 -2.539 -17.203 1 96.12 81 GLY B CA 1
ATOM 1877 C C . GLY B 1 81 ? 1.515 -3.947 -17.641 1 96.12 81 GLY B C 1
ATOM 1878 O O . GLY B 1 81 ? 0.688 -4.859 -17.547 1 96.12 81 GLY B O 1
ATOM 1879 N N . GLU B 1 82 ? 2.703 -4.137 -18.172 1 93.69 82 GLU B N 1
ATOM 1880 C CA . GLU B 1 82 ? 3.156 -5.402 -18.734 1 93.69 82 GLU B CA 1
ATOM 1881 C C . GLU B 1 82 ? 3.646 -6.355 -17.656 1 93.69 82 GLU B C 1
ATOM 1883 O O . GLU B 1 82 ? 3.83 -5.953 -16.5 1 93.69 82 GLU B O 1
ATOM 1888 N N . LEU B 1 83 ? 3.779 -7.598 -18.078 1 94.38 83 LEU B N 1
ATOM 1889 C CA . LEU B 1 83 ? 4.383 -8.594 -17.188 1 94.38 83 LEU B CA 1
ATOM 1890 C C . LEU B 1 83 ? 5.723 -8.094 -16.656 1 94.38 83 LEU B C 1
ATOM 1892 O O . LEU B 1 83 ? 6.52 -7.52 -17.406 1 94.38 83 LEU B O 1
ATOM 1896 N N . TYR B 1 84 ? 5.91 -8.312 -15.367 1 93.12 84 TYR B N 1
ATOM 1897 C CA . TYR B 1 84 ? 7.156 -7.941 -14.703 1 93.12 84 TYR B CA 1
ATOM 1898 C C . TYR B 1 84 ? 8.344 -8.672 -15.328 1 93.12 84 TYR B C 1
ATOM 1900 O O . TYR B 1 84 ? 8.328 -9.898 -15.445 1 93.12 84 TYR B O 1
ATOM 1908 N N . HIS B 1 85 ? 9.344 -7.938 -15.836 1 82.88 85 HIS B N 1
ATOM 1909 C CA . HIS B 1 85 ? 10.508 -8.516 -16.484 1 82.88 85 HIS B CA 1
ATOM 1910 C C . HIS B 1 85 ? 11.773 -8.289 -15.656 1 82.88 85 HIS B C 1
ATOM 1912 O O . HIS B 1 85 ? 12.859 -8.734 -16.031 1 82.88 85 HIS B O 1
ATOM 1918 N N . ASN B 1 86 ? 11.797 -8.492 -14.406 1 64.94 86 ASN B N 1
ATOM 1919 C CA . ASN B 1 86 ? 12.906 -8.094 -13.539 1 64.94 86 ASN B CA 1
ATOM 1920 C C . ASN B 1 86 ? 14.25 -8.445 -14.156 1 64.94 86 ASN B C 1
ATOM 1922 O O . ASN B 1 86 ? 14.43 -9.539 -14.688 1 64.94 86 ASN B O 1
ATOM 1926 N N . GLU B 1 87 ? 14.992 -7.457 -14.492 1 56.47 87 GLU B N 1
ATOM 1927 C CA . GLU B 1 87 ? 16.422 -7.613 -14.742 1 56.47 87 GLU B CA 1
ATOM 1928 C C . GLU B 1 87 ? 17.094 -8.453 -13.656 1 56.47 87 GLU B C 1
ATOM 1930 O O . GLU B 1 87 ? 18.125 -9.062 -13.883 1 56.47 87 GLU B O 1
ATOM 1935 N N . HIS B 1 88 ? 16.5 -8.516 -12.508 1 54.38 88 HIS B N 1
ATOM 1936 C CA . HIS B 1 88 ? 17.266 -9.125 -11.422 1 54.38 88 HIS B CA 1
ATOM 1937 C C . HIS B 1 88 ? 17.078 -10.641 -11.414 1 54.38 88 HIS B C 1
ATOM 1939 O O . HIS B 1 88 ? 17.531 -11.32 -10.477 1 54.38 88 HIS B O 1
ATOM 1945 N N . ALA B 1 89 ? 16.234 -11.094 -12.273 1 62.28 89 ALA B N 1
ATOM 1946 C CA . ALA B 1 89 ? 16.234 -12.547 -12.344 1 62.28 89 ALA B CA 1
ATOM 1947 C C . ALA B 1 89 ? 16.828 -13.039 -13.664 1 62.28 89 ALA B C 1
ATOM 1949 O O . ALA B 1 89 ? 16.125 -13.633 -14.484 1 62.28 89 ALA B O 1
ATOM 1950 N N . PRO B 1 90 ? 18.031 -12.609 -13.789 1 59.03 90 PRO B N 1
ATOM 1951 C CA . PRO B 1 90 ? 18.594 -12.875 -15.125 1 59.03 90 PRO B CA 1
ATOM 1952 C C . PRO B 1 90 ? 18.453 -14.336 -15.539 1 59.03 90 PRO B C 1
ATOM 1954 O O . PRO B 1 90 ? 18.438 -14.641 -16.734 1 59.03 90 PRO B O 1
ATOM 1957 N N . ASN B 1 91 ? 18.266 -15.062 -14.5 1 67.06 91 ASN B N 1
ATOM 1958 C CA . ASN B 1 91 ? 18.25 -16.484 -14.844 1 67.06 91 ASN B CA 1
ATOM 1959 C C . ASN B 1 91 ? 16.812 -17 -15.008 1 67.06 91 ASN B C 1
ATOM 1961 O O . ASN B 1 91 ? 16.594 -18.203 -15.133 1 67.06 91 ASN B O 1
ATOM 1965 N N . HIS B 1 92 ? 16 -16.031 -14.891 1 78.38 92 HIS B N 1
ATOM 1966 C CA . HIS B 1 92 ? 14.617 -16.438 -15.078 1 78.38 92 HIS B CA 1
ATOM 1967 C C . HIS B 1 92 ? 13.984 -15.703 -16.25 1 78.38 92 HIS B C 1
ATOM 1969 O O . HIS B 1 92 ? 13.852 -14.477 -16.234 1 78.38 92 HIS B O 1
ATOM 1975 N N . ASP B 1 93 ? 13.633 -16.359 -17.281 1 79.38 93 ASP B N 1
ATOM 1976 C CA . ASP B 1 93 ? 13.148 -15.781 -18.531 1 79.38 93 ASP B CA 1
ATOM 1977 C C . ASP B 1 93 ? 11.891 -14.945 -18.281 1 79.38 93 ASP B C 1
ATOM 1979 O O . ASP B 1 93 ? 11.742 -13.859 -18.844 1 79.38 93 ASP B O 1
ATOM 1983 N N . ASN B 1 94 ? 10.93 -15.414 -17.5 1 88.69 94 ASN B N 1
ATOM 1984 C CA . ASN B 1 94 ? 9.672 -14.727 -17.203 1 88.69 94 ASN B CA 1
ATOM 1985 C C . ASN B 1 94 ? 9.43 -14.633 -15.711 1 88.69 94 ASN B C 1
ATOM 1987 O O . ASN B 1 94 ? 8.547 -15.305 -15.172 1 88.69 94 ASN B O 1
ATOM 1991 N N . PRO B 1 95 ? 10.188 -13.695 -15.102 1 92.12 95 PRO B N 1
ATOM 1992 C CA . PRO B 1 95 ? 10.141 -13.672 -13.641 1 92.12 95 PRO B CA 1
ATOM 1993 C C . PRO B 1 95 ? 8.758 -13.297 -13.102 1 92.12 95 PRO B C 1
ATOM 1995 O O . PRO B 1 95 ? 8.438 -13.609 -11.945 1 92.12 95 PRO B O 1
ATOM 1998 N N . GLY B 1 96 ? 7.953 -12.633 -13.914 1 95.38 96 GLY B N 1
ATOM 1999 C CA . GLY B 1 96 ? 6.629 -12.234 -13.469 1 95.38 96 GLY B CA 1
ATOM 2000 C C . GLY B 1 96 ? 5.59 -13.328 -13.641 1 95.38 96 GLY B C 1
ATOM 2001 O O . GLY B 1 96 ? 4.477 -13.219 -13.125 1 95.38 96 GLY B O 1
ATOM 2002 N N . ASP B 1 97 ? 5.918 -14.32 -14.523 1 95.56 97 ASP B N 1
ATOM 2003 C CA . ASP B 1 97 ? 5.031 -15.469 -14.68 1 95.56 97 ASP B CA 1
ATOM 2004 C C . ASP B 1 97 ? 5.258 -16.484 -13.562 1 95.56 97 ASP B C 1
ATOM 2006 O O . ASP B 1 97 ? 6.266 -17.203 -13.562 1 95.56 97 ASP B O 1
ATOM 2010 N N . LEU B 1 98 ? 4.289 -16.688 -12.633 1 96.06 98 LEU B N 1
ATOM 2011 C CA . LEU B 1 98 ? 4.496 -17.469 -11.43 1 96.06 98 LEU B CA 1
ATOM 2012 C C . LEU B 1 98 ? 3.807 -18.828 -11.547 1 96.06 98 LEU B C 1
ATOM 2014 O O . LEU B 1 98 ? 3.621 -19.531 -10.547 1 96.06 98 LEU B O 1
ATOM 2018 N N . GLY B 1 99 ? 3.322 -19.156 -12.742 1 96.38 99 GLY B N 1
ATOM 2019 C CA . GLY B 1 99 ? 2.629 -20.422 -12.945 1 96.38 99 GLY B CA 1
ATOM 2020 C C . GLY B 1 99 ? 1.145 -20.344 -12.633 1 96.38 99 GLY B C 1
ATOM 2021 O O . GLY B 1 99 ? 0.508 -19.312 -12.883 1 96.38 99 GLY B O 1
ATOM 2022 N N . ASP B 1 100 ? 0.528 -21.484 -12.18 1 97.62 100 ASP B N 1
ATOM 2023 C CA . ASP B 1 100 ? -0.924 -21.547 -12.047 1 97.62 100 ASP B CA 1
ATOM 2024 C C . ASP B 1 100 ? -1.331 -21.75 -10.586 1 97.62 100 ASP B C 1
ATOM 2026 O O . ASP B 1 100 ? -0.617 -22.406 -9.828 1 97.62 100 ASP B O 1
ATOM 2030 N N . LEU B 1 101 ? -2.414 -21.109 -10.242 1 97.81 101 LEU B N 1
ATOM 2031 C CA . LEU B 1 101 ? -3.191 -21.469 -9.062 1 97.81 101 LEU B CA 1
ATOM 2032 C C . LEU B 1 101 ? -4.34 -22.406 -9.422 1 97.81 101 LEU B C 1
ATOM 2034 O O . LEU B 1 101 ? -4.875 -22.328 -10.531 1 97.81 101 LEU B O 1
ATOM 2038 N N . HIS B 1 102 ? -4.73 -23.203 -8.461 1 97.5 102 HIS B N 1
ATOM 2039 C CA . HIS B 1 102 ? -5.855 -24.125 -8.633 1 97.5 102 HIS B CA 1
ATOM 2040 C C . HIS B 1 102 ? -6.926 -23.891 -7.574 1 97.5 102 HIS B C 1
ATOM 2042 O O . HIS B 1 102 ? -6.676 -24.078 -6.383 1 97.5 102 HIS B O 1
ATOM 2048 N N . ASP B 1 103 ? -8.094 -23.453 -8.039 1 97.75 103 ASP B N 1
ATOM 2049 C CA . ASP B 1 103 ? -9.188 -23.328 -7.078 1 97.75 103 ASP B CA 1
ATOM 2050 C C . ASP B 1 103 ? -9.914 -24.656 -6.902 1 97.75 103 ASP B C 1
ATOM 2052 O O . ASP B 1 103 ? -9.859 -25.516 -7.781 1 97.75 103 ASP B O 1
ATOM 2056 N N . ASP B 1 104 ? -10.547 -24.859 -5.785 1 97.25 104 ASP B N 1
ATOM 2057 C CA . ASP B 1 104 ? -11.281 -26.094 -5.531 1 97.25 104 ASP B CA 1
ATOM 2058 C C . ASP B 1 104 ? -12.734 -25.969 -5.98 1 97.25 104 ASP B C 1
ATOM 2060 O O . ASP B 1 104 ? -13.102 -25 -6.645 1 97.25 104 ASP B O 1
ATOM 2064 N N . ASP B 1 105 ? -13.562 -27 -5.621 1 95.88 105 ASP B N 1
ATOM 2065 C CA . ASP B 1 105 ? -14.938 -27.078 -6.098 1 95.88 105 ASP B CA 1
ATOM 2066 C C . ASP B 1 105 ? -15.82 -26.047 -5.406 1 95.88 105 ASP B C 1
ATOM 2068 O O . ASP B 1 105 ? -16.969 -25.828 -5.809 1 95.88 105 ASP B O 1
ATOM 2072 N N . HIS B 1 106 ? -15.266 -25.344 -4.426 1 96.62 106 HIS B N 1
ATOM 2073 C CA . HIS B 1 106 ? -15.992 -24.281 -3.734 1 96.62 106 HIS B CA 1
ATOM 2074 C C . HIS B 1 106 ? -15.539 -22.906 -4.203 1 96.62 106 HIS B C 1
ATOM 2076 O O . HIS B 1 106 ? -15.945 -21.891 -3.643 1 96.62 106 HIS B O 1
ATOM 2082 N N . GLY B 1 107 ? -14.625 -22.844 -5.176 1 97.31 107 GLY B N 1
ATOM 2083 C CA . GLY B 1 107 ? -14.117 -21.578 -5.676 1 97.31 107 GLY B CA 1
ATOM 2084 C C . GLY B 1 107 ? -13.125 -20.922 -4.734 1 97.31 107 GLY B C 1
ATOM 2085 O O . GLY B 1 107 ? -13.133 -19.703 -4.578 1 97.31 107 GLY B O 1
ATOM 2086 N N . GLU B 1 108 ? -12.352 -21.766 -4.07 1 98.44 108 GLU B N 1
ATOM 2087 C CA . GLU B 1 108 ? -11.391 -21.266 -3.09 1 98.44 108 GLU B CA 1
ATOM 2088 C C . GLU B 1 108 ? -9.977 -21.719 -3.42 1 98.44 108 GLU B C 1
ATOM 2090 O O . GLU B 1 108 ? -9.773 -22.797 -3.986 1 98.44 108 GLU B O 1
ATOM 2095 N N . VAL B 1 109 ? -9.008 -20.875 -3.143 1 98.62 109 VAL B N 1
ATOM 2096 C CA . VAL B 1 109 ? -7.586 -21.234 -3.172 1 98.62 109 VAL B CA 1
ATOM 2097 C C . VAL B 1 109 ? -6.977 -21.031 -1.787 1 98.62 109 VAL B C 1
ATOM 2099 O O . VAL B 1 109 ? -6.973 -19.922 -1.257 1 98.62 109 VAL B O 1
ATOM 2102 N N . ASN B 1 110 ? -6.605 -21.984 -1.174 1 98.56 110 ASN B N 1
ATOM 2103 C CA . ASN B 1 110 ? -5.742 -22.016 0.003 1 98.56 110 ASN B CA 1
ATOM 2104 C C . ASN B 1 110 ? -4.457 -22.797 -0.265 1 98.56 110 ASN B C 1
ATOM 2106 O O . ASN B 1 110 ? -4.473 -24.031 -0.316 1 98.56 110 ASN B O 1
ATOM 2110 N N . ALA B 1 111 ? -3.363 -22.094 -0.437 1 98.31 111 ALA B N 1
ATOM 2111 C CA . ALA B 1 111 ? -2.121 -22.719 -0.881 1 98.31 111 ALA B CA 1
ATOM 2112 C C . ALA B 1 111 ? -0.907 -21.922 -0.417 1 98.31 111 ALA B C 1
ATOM 2114 O O . ALA B 1 111 ? -1.04 -20.766 0.015 1 98.31 111 ALA B O 1
ATOM 2115 N N . THR B 1 112 ? 0.244 -22.531 -0.402 1 98.56 112 THR B N 1
ATOM 2116 C CA . THR B 1 112 ? 1.543 -21.906 -0.171 1 98.56 112 THR B CA 1
ATOM 2117 C C . THR B 1 112 ? 2.494 -22.203 -1.33 1 98.56 112 THR B C 1
ATOM 2119 O O . THR B 1 112 ? 2.604 -23.344 -1.782 1 98.56 112 THR B O 1
ATOM 2122 N N . ARG B 1 113 ? 3.143 -21.188 -1.86 1 98.31 113 ARG B N 1
ATOM 2123 C CA . ARG B 1 113 ? 4.148 -21.281 -2.914 1 98.31 113 ARG B CA 1
ATOM 2124 C C . ARG B 1 113 ? 5.434 -20.562 -2.518 1 98.31 113 ARG B C 1
ATOM 2126 O O . ARG B 1 113 ? 5.398 -19.609 -1.744 1 98.31 113 ARG B O 1
ATOM 2133 N N . THR B 1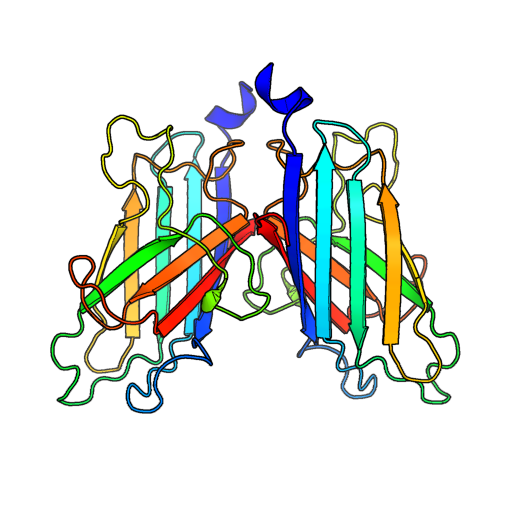 114 ? 6.543 -21.062 -3.031 1 97.94 114 THR B N 1
ATOM 2134 C CA . THR B 1 114 ? 7.836 -20.438 -2.768 1 97.94 114 THR B CA 1
ATOM 2135 C C . THR B 1 114 ? 8.547 -20.094 -4.074 1 97.94 114 THR B C 1
ATOM 2137 O O . THR B 1 114 ? 8.523 -20.859 -5.027 1 97.94 114 THR B O 1
ATOM 2140 N N . PHE B 1 115 ? 9.125 -18.922 -4.113 1 94.94 115 PHE B N 1
ATOM 2141 C CA . PHE B 1 115 ? 9.883 -18.438 -5.262 1 94.94 115 PHE B CA 1
ATOM 2142 C C . PHE B 1 115 ? 11.281 -18 -4.848 1 94.94 115 PHE B C 1
ATOM 2144 O O . PHE B 1 115 ? 11.445 -17.234 -3.898 1 94.94 115 PHE B O 1
ATOM 2151 N N . ASP B 1 116 ? 12.312 -18.422 -5.598 1 92.56 116 ASP B N 1
ATOM 2152 C CA . ASP B 1 116 ? 13.68 -18.141 -5.176 1 92.56 116 ASP B CA 1
ATOM 2153 C C . ASP B 1 116 ? 14.305 -17.047 -6.027 1 92.56 116 ASP B C 1
ATOM 2155 O O . ASP B 1 116 ? 15.484 -16.719 -5.867 1 92.56 116 ASP B O 1
ATOM 2159 N N . TRP B 1 117 ? 13.516 -16.406 -6.895 1 92.19 117 TRP B N 1
ATOM 2160 C CA . TRP B 1 117 ? 14.117 -15.406 -7.777 1 92.19 117 TRP B CA 1
ATOM 2161 C C . TRP B 1 117 ? 13.508 -14.031 -7.539 1 92.19 117 TRP B C 1
ATOM 2163 O O . TRP B 1 117 ? 13.812 -13.078 -8.266 1 92.19 117 TRP B O 1
ATOM 2173 N N . LEU B 1 118 ? 12.625 -13.922 -6.641 1 93.62 118 LEU B N 1
ATOM 2174 C CA . LEU B 1 118 ? 11.977 -12.648 -6.332 1 93.62 118 LEU B CA 1
ATOM 2175 C C . LEU B 1 118 ? 12.508 -12.07 -5.027 1 93.62 118 LEU B C 1
ATOM 2177 O O . LEU B 1 118 ? 12.875 -12.812 -4.113 1 93.62 118 LEU B O 1
ATOM 2181 N N . THR B 1 119 ? 12.492 -10.766 -4.969 1 92.25 119 THR B N 1
ATOM 2182 C CA . THR B 1 119 ? 12.859 -10.047 -3.754 1 92.25 119 THR B CA 1
ATOM 2183 C C . THR B 1 119 ? 11.781 -9.023 -3.395 1 92.25 119 THR B C 1
ATOM 2185 O O . THR B 1 119 ? 11.203 -8.391 -4.277 1 92.25 119 THR B O 1
ATOM 2188 N N . ILE B 1 120 ? 11.523 -8.875 -2.078 1 93.88 120 ILE B N 1
ATOM 2189 C CA . ILE B 1 120 ? 10.523 -7.914 -1.624 1 93.88 120 ILE B CA 1
ATOM 2190 C C . ILE B 1 120 ? 11.141 -6.516 -1.577 1 93.88 120 ILE B C 1
ATOM 2192 O O . ILE B 1 120 ? 10.68 -5.605 -2.27 1 93.88 120 ILE B O 1
ATOM 2196 N N . GLY B 1 121 ? 12.273 -6.309 -0.96 1 87.44 121 GLY B N 1
ATOM 2197 C CA . GLY B 1 121 ? 12.641 -5 -0.447 1 87.44 121 GLY B CA 1
ATOM 2198 C C . GLY B 1 121 ? 13.688 -4.297 -1.297 1 87.44 121 GLY B C 1
ATOM 2199 O O . GLY B 1 121 ? 14.031 -3.143 -1.036 1 87.44 121 GLY B O 1
ATOM 2200 N N . HIS B 1 122 ? 14.25 -4.914 -2.295 1 88.19 122 HIS B N 1
ATOM 2201 C CA . HIS B 1 122 ? 15.219 -4.246 -3.156 1 88.19 122 HIS B CA 1
ATOM 2202 C C . HIS B 1 122 ? 14.547 -3.227 -4.062 1 88.19 122 HIS B C 1
ATOM 2204 O O . HIS B 1 122 ? 13.344 -3.314 -4.312 1 88.19 122 HIS B O 1
ATOM 2210 N N . THR B 1 123 ? 15.344 -2.264 -4.52 1 87 123 THR B N 1
ATOM 2211 C CA . THR B 1 123 ? 14.836 -1.218 -5.398 1 87 123 THR B CA 1
ATOM 2212 C C . THR B 1 123 ? 14.109 -1.825 -6.598 1 87 123 THR B C 1
ATOM 2214 O O . THR B 1 123 ? 13.125 -1.269 -7.082 1 87 123 THR B O 1
ATOM 2217 N N . ASP B 1 124 ? 14.57 -2.953 -7.078 1 86.69 124 ASP B N 1
ATOM 2218 C CA . ASP B 1 124 ? 13.953 -3.623 -8.219 1 86.69 124 ASP B CA 1
ATOM 2219 C C . ASP B 1 124 ? 13.07 -4.781 -7.77 1 86.69 124 ASP B C 1
ATOM 2221 O O . ASP B 1 124 ? 12.711 -5.645 -8.57 1 86.69 124 ASP B O 1
ATOM 2225 N N . GLY B 1 125 ? 12.766 -4.863 -6.453 1 92.38 125 GLY B N 1
ATOM 2226 C CA . GLY B 1 125 ? 11.906 -5.906 -5.914 1 92.38 125 GLY B CA 1
ATOM 2227 C C . GLY B 1 125 ? 10.445 -5.73 -6.285 1 92.38 125 GLY B C 1
ATOM 2228 O O . GLY B 1 125 ? 10.125 -4.969 -7.195 1 92.38 125 GLY B O 1
ATOM 2229 N N . ILE B 1 126 ? 9.57 -6.445 -5.574 1 95.38 126 ILE B N 1
ATOM 2230 C CA . ILE B 1 126 ? 8.195 -6.586 -6.047 1 95.38 126 ILE B CA 1
ATOM 2231 C C . ILE B 1 126 ? 7.301 -5.566 -5.348 1 95.38 126 ILE B C 1
ATOM 2233 O O . ILE B 1 126 ? 6.129 -5.418 -5.699 1 95.38 126 ILE B O 1
ATOM 2237 N N . LEU B 1 127 ? 7.836 -4.766 -4.34 1 96.44 127 LEU B N 1
ATOM 2238 C CA . LEU B 1 127 ? 7.016 -3.768 -3.664 1 96.44 127 LEU B CA 1
ATOM 2239 C C . LEU B 1 127 ? 6.488 -2.736 -4.656 1 96.44 127 LEU B C 1
ATOM 2241 O O . LEU B 1 127 ? 7.227 -2.268 -5.523 1 96.44 127 LEU B O 1
ATOM 2245 N N . GLY B 1 128 ? 5.176 -2.447 -4.539 1 97.69 128 GLY B N 1
ATOM 2246 C CA . GLY B 1 128 ? 4.551 -1.444 -5.387 1 97.69 128 GLY B CA 1
ATOM 2247 C C . GLY B 1 128 ? 4.109 -1.99 -6.73 1 97.69 128 GLY B C 1
ATOM 2248 O O . GLY B 1 128 ? 3.441 -1.296 -7.5 1 97.69 128 GLY B O 1
ATOM 2249 N N . ARG B 1 129 ? 4.461 -3.184 -7.07 1 97.31 129 ARG B N 1
ATOM 2250 C CA . ARG B 1 129 ? 3.957 -3.871 -8.258 1 97.31 129 ARG B CA 1
ATOM 2251 C C . ARG B 1 129 ? 2.635 -4.57 -7.961 1 97.31 129 ARG B C 1
ATOM 2253 O O . ARG B 1 129 ? 2.082 -4.43 -6.871 1 97.31 129 ARG B O 1
ATOM 2260 N N . SER B 1 130 ? 2.1 -5.27 -8.961 1 98.5 130 SER B N 1
ATOM 2261 C CA . SER B 1 130 ? 0.799 -5.895 -8.75 1 98.5 130 SER B CA 1
ATOM 2262 C C . SER B 1 130 ? 0.864 -7.398 -9 1 98.5 130 SER B C 1
ATOM 2264 O O . SER B 1 130 ? 1.71 -7.875 -9.758 1 98.5 130 SER B O 1
ATOM 2266 N N . LEU B 1 131 ? 0.005 -8.086 -8.32 1 98.75 131 LEU B N 1
ATOM 2267 C CA . LEU B 1 131 ? -0.345 -9.461 -8.672 1 98.75 131 LEU B CA 1
ATOM 2268 C C . LEU B 1 131 ? -1.647 -9.508 -9.461 1 98.75 131 LEU B C 1
ATOM 2270 O O . LEU B 1 131 ? -2.588 -8.766 -9.156 1 98.75 131 LEU B O 1
ATOM 2274 N N . ALA B 1 132 ? -1.662 -10.344 -10.43 1 98.38 132 ALA B N 1
ATOM 2275 C CA . ALA B 1 132 ? -2.848 -10.547 -11.258 1 98.38 132 ALA B CA 1
ATOM 2276 C C . ALA B 1 132 ? -3.188 -12.031 -11.375 1 98.38 132 ALA B C 1
ATOM 2278 O O . ALA B 1 132 ? -2.291 -12.867 -11.477 1 98.38 132 ALA B O 1
ATOM 2279 N N . ILE B 1 133 ? -4.453 -12.297 -11.367 1 98.31 133 ILE B N 1
ATOM 2280 C CA . ILE B 1 133 ? -4.949 -13.648 -11.617 1 98.31 133 ILE B CA 1
ATOM 2281 C C . ILE B 1 133 ? -5.684 -13.688 -12.953 1 98.31 133 ILE B C 1
ATOM 2283 O O . ILE B 1 133 ? -6.574 -12.867 -13.203 1 98.31 133 ILE B O 1
ATOM 2287 N N . LEU B 1 134 ? -5.32 -14.656 -13.773 1 97.06 134 LEU B N 1
ATOM 2288 C CA . LEU B 1 134 ? -5.93 -14.82 -15.086 1 97.06 134 LEU B CA 1
ATOM 2289 C C . LEU B 1 134 ? -7.148 -15.734 -15.008 1 97.06 134 LEU B C 1
ATOM 2291 O O . LEU B 1 134 ? -7.238 -16.578 -14.117 1 97.06 134 LEU B O 1
ATOM 2295 N N . GLN B 1 135 ? -8.078 -15.492 -15.953 1 95.25 135 GLN B N 1
ATOM 2296 C CA . GLN B 1 135 ? -9.211 -16.406 -16.094 1 95.25 135 GLN B CA 1
ATOM 2297 C C . GLN B 1 135 ? -8.727 -17.828 -16.406 1 95.25 135 GLN B C 1
ATOM 2299 O O . GLN B 1 135 ? -9.234 -18.797 -15.82 1 95.25 135 GLN B O 1
ATOM 2304 N N . GLY B 1 136 ? -7.777 -18 -17.328 1 94.5 136 GLY B N 1
ATOM 2305 C CA . GLY B 1 136 ? -7.219 -19.281 -17.719 1 94.5 136 GLY B CA 1
ATOM 2306 C C . GLY B 1 136 ? -5.816 -19.5 -17.188 1 94.5 136 GLY B C 1
ATOM 2307 O O . GLY B 1 136 ? -5.324 -18.719 -16.375 1 94.5 136 GLY B O 1
ATOM 2308 N N . ASP B 1 137 ? -5.195 -20.5 -17.625 1 95 137 ASP B N 1
ATOM 2309 C CA . ASP B 1 137 ? -3.869 -20.844 -17.141 1 95 137 ASP B CA 1
ATOM 2310 C C . ASP B 1 137 ? -2.826 -19.828 -17.594 1 95 137 ASP B C 1
ATOM 2312 O O . ASP B 1 137 ? -3.115 -18.969 -18.406 1 95 137 ASP B O 1
ATOM 2316 N N . HIS B 1 138 ? -1.528 -19.938 -17.047 1 94.19 138 HIS B N 1
ATOM 2317 C CA . HIS B 1 138 ? -0.492 -18.922 -17.234 1 94.19 138 HIS B CA 1
ATOM 2318 C C . HIS B 1 138 ? 0.02 -18.906 -18.672 1 94.19 138 HIS B C 1
ATOM 2320 O O . HIS B 1 138 ? 0.675 -17.953 -19.094 1 94.19 138 HIS B O 1
ATOM 2326 N N . THR B 1 139 ? -0.272 -19.859 -19.453 1 91.38 139 THR B N 1
ATOM 2327 C CA . THR B 1 139 ? 0.208 -19.938 -20.828 1 91.38 139 THR B CA 1
ATOM 2328 C C . THR B 1 139 ? -0.83 -19.391 -21.797 1 91.38 139 THR B C 1
ATOM 2330 O O . THR B 1 139 ? -0.549 -19.219 -22.984 1 91.38 139 THR B O 1
ATOM 2333 N N . SER B 1 140 ? -2.07 -19.141 -21.234 1 87.5 140 SER B N 1
ATOM 2334 C CA . SER B 1 140 ? -3.16 -18.625 -22.047 1 87.5 140 SER B CA 1
ATOM 2335 C C . SER B 1 140 ? -3.244 -17.109 -21.969 1 87.5 140 SER B C 1
ATOM 2337 O O . SER B 1 140 ? -2.891 -16.516 -20.938 1 87.5 140 SER B O 1
ATOM 2339 N N . HIS B 1 141 ? -3.379 -16.547 -23.078 1 87.06 141 HIS B N 1
ATOM 2340 C CA . HIS B 1 141 ? -3.67 -15.117 -23.078 1 87.06 141 HIS B CA 1
ATOM 2341 C C . HIS B 1 141 ? -5.152 -14.852 -22.828 1 87.06 141 HIS B C 1
ATOM 2343 O O . HIS B 1 141 ? -5.922 -14.68 -23.766 1 87.06 141 HIS B O 1
ATOM 2349 N N . THR B 1 142 ? -5.539 -14.844 -21.578 1 92.62 142 THR B N 1
ATOM 2350 C CA . THR B 1 142 ? -6.934 -14.641 -21.203 1 92.62 142 THR B CA 1
ATOM 2351 C C . THR B 1 142 ? -7.09 -13.383 -20.359 1 92.62 142 THR B C 1
ATOM 2353 O O . THR B 1 142 ? -6.105 -12.688 -20.078 1 92.62 142 THR B O 1
ATOM 2356 N N . ALA B 1 143 ? -8.281 -13.094 -19.984 1 94.38 143 ALA B N 1
ATOM 2357 C CA . ALA B 1 143 ? -8.594 -11.875 -19.25 1 94.38 143 ALA B CA 1
ATOM 2358 C C . ALA B 1 143 ? -8.055 -11.945 -17.828 1 94.38 143 ALA B C 1
ATOM 2360 O O . ALA B 1 143 ? -7.973 -13.031 -17.234 1 94.38 143 ALA B O 1
ATOM 2361 N N . ILE B 1 144 ? -7.656 -10.789 -17.328 1 97.06 144 ILE B N 1
ATOM 2362 C CA . ILE B 1 144 ? -7.367 -10.672 -15.898 1 97.06 144 ILE B CA 1
ATOM 2363 C C . ILE B 1 144 ? -8.672 -10.586 -15.117 1 97.06 144 ILE B C 1
ATOM 2365 O O . ILE B 1 144 ? -9.516 -9.727 -15.391 1 97.06 144 ILE B O 1
ATOM 2369 N N . ILE B 1 145 ? -8.859 -11.469 -14.086 1 97 145 ILE B N 1
ATOM 2370 C CA . ILE B 1 145 ? -10.148 -11.516 -13.398 1 97 145 ILE B CA 1
ATOM 2371 C C . ILE B 1 145 ? -10.031 -10.836 -12.039 1 97 145 ILE B C 1
ATOM 2373 O O . ILE B 1 145 ? -11.047 -10.5 -11.414 1 97 145 ILE B O 1
ATOM 2377 N N . ALA B 1 146 ? -8.797 -10.672 -11.523 1 98.25 146 ALA B N 1
ATOM 2378 C CA . ALA B 1 146 ? -8.547 -9.992 -10.25 1 98.25 146 ALA B CA 1
ATOM 2379 C C . ALA B 1 146 ? -7.109 -9.477 -10.18 1 98.25 146 ALA B C 1
ATOM 2381 O O . ALA B 1 146 ? -6.219 -10.008 -10.852 1 98.25 146 ALA B O 1
ATOM 2382 N N . CYS B 1 147 ? -6.883 -8.484 -9.383 1 98.62 147 CYS B N 1
ATOM 2383 C CA . CYS B 1 147 ? -5.531 -7.977 -9.164 1 98.62 147 CYS B CA 1
ATOM 2384 C C . CYS B 1 147 ? -5.438 -7.238 -7.836 1 98.62 147 CYS B C 1
ATOM 2386 O O . CYS B 1 147 ? -6.453 -6.996 -7.18 1 98.62 147 CYS B O 1
ATOM 2388 N N . CYS B 1 148 ? -4.242 -6.941 -7.375 1 98.81 148 CYS B N 1
ATOM 2389 C CA . CYS B 1 148 ? -3.963 -6.188 -6.16 1 98.81 148 CYS B CA 1
ATOM 2390 C C . CYS B 1 148 ? -2.561 -5.594 -6.199 1 98.81 148 CYS B C 1
ATOM 2392 O O . CYS B 1 148 ? -1.71 -6.047 -6.969 1 98.81 148 CYS B O 1
ATOM 2394 N N . VAL B 1 149 ? -2.295 -4.566 -5.434 1 98.88 149 VAL B N 1
ATOM 2395 C CA . VAL B 1 149 ? -0.983 -3.943 -5.289 1 98.88 149 VAL B CA 1
ATOM 2396 C C . VAL B 1 149 ? -0.234 -4.578 -4.121 1 98.88 149 VAL B C 1
ATOM 2398 O O . VAL B 1 149 ? -0.806 -4.789 -3.051 1 98.88 149 VAL B O 1
ATOM 2401 N N . ILE B 1 150 ? 1.066 -4.91 -4.336 1 98.75 150 ILE B N 1
ATOM 2402 C CA . ILE B 1 150 ? 1.895 -5.504 -3.289 1 98.75 150 ILE B CA 1
ATOM 2403 C C . ILE B 1 150 ? 2.418 -4.406 -2.363 1 98.75 150 ILE B C 1
ATOM 2405 O O . ILE B 1 150 ? 3.223 -3.57 -2.775 1 98.75 150 ILE B O 1
ATOM 2409 N N . GLY B 1 151 ? 1.944 -4.434 -1.125 1 98.56 151 GLY B N 1
ATOM 2410 C CA . GLY B 1 151 ? 2.336 -3.443 -0.136 1 98.56 151 GLY B CA 1
ATOM 2411 C C . GLY B 1 151 ? 3.178 -4.02 0.986 1 98.56 151 GLY B C 1
ATOM 2412 O O . GLY B 1 151 ? 3.135 -5.223 1.246 1 98.56 151 GLY B O 1
ATOM 2413 N N . ARG B 1 152 ? 3.951 -3.152 1.609 1 97.44 152 ARG B N 1
ATOM 2414 C CA . ARG B 1 152 ? 4.676 -3.535 2.816 1 97.44 152 ARG B CA 1
ATOM 2415 C C . ARG B 1 152 ? 3.717 -3.996 3.908 1 97.44 152 ARG B C 1
ATOM 2417 O O . ARG B 1 152 ? 2.598 -3.486 4.016 1 97.44 152 ARG B O 1
ATOM 2424 N N . SER B 1 153 ? 4.18 -4.926 4.707 1 97.75 153 SER B N 1
ATOM 2425 C CA . SER B 1 153 ? 3.336 -5.398 5.801 1 97.75 153 SER B CA 1
ATOM 2426 C C . SER B 1 153 ? 4.168 -5.754 7.027 1 97.75 153 SER B C 1
ATOM 2428 O O . SER B 1 153 ? 5.398 -5.684 6.992 1 97.75 153 SER B O 1
ATOM 2430 N N . HIS B 1 154 ? 3.469 -5.988 8.102 1 92.81 154 HIS B N 1
ATOM 2431 C CA . HIS B 1 154 ? 4.09 -6.57 9.281 1 92.81 154 HIS B CA 1
ATOM 2432 C C . HIS B 1 154 ? 3.885 -8.078 9.328 1 92.81 154 HIS B C 1
ATOM 2434 O O . HIS B 1 154 ? 3.119 -8.633 8.531 1 92.81 154 HIS B O 1
ATOM 2440 N N . ALA B 1 155 ? 4.613 -8.672 10.336 1 86.88 155 ALA B N 1
ATOM 2441 C CA . ALA B 1 155 ? 4.398 -10.102 10.531 1 86.88 155 ALA B CA 1
ATOM 2442 C C . ALA B 1 155 ? 2.975 -10.383 11.008 1 86.88 155 ALA B C 1
ATOM 2444 O O . ALA B 1 155 ? 2.438 -9.656 11.844 1 86.88 155 ALA B O 1
ATOM 2445 N N . HIS B 1 156 ? 2.141 -11.227 10.25 1 78.44 156 HIS B N 1
ATOM 2446 C CA . HIS B 1 156 ? 0.825 -11.641 10.727 1 78.44 156 HIS B CA 1
ATOM 2447 C C . HIS B 1 156 ? 0.925 -12.859 11.633 1 78.44 156 HIS B C 1
ATOM 2449 O O . HIS B 1 156 ? 1.771 -13.734 11.414 1 78.44 156 HIS B O 1
#

Radius of gyration: 19.41 Å; Cα contacts (8 Å, |Δi|>4): 874; chains: 2; bounding box: 46×50×39 Å

Foldseek 3Di:
DVVLQADKFKKKWWKAWQPPDDPVQQFGKTDMWIWMDHRLFKIKIWDWIARGDCPPVLVVQKKWKFWADAQDCVVHPVPLHHTQCQPQQVVDRRQGGPWIFGADNRRTGTDMDIGNRADDPDPSGRARIKMWIFSHTSVDDGDTGMMTGMHTDDDD/DVVLQADKFKKKWWKAWQPPDDPVQQFGKTDMWIWMDHRLFKIKIWDWIARGDCPPVLVVQKKWKFWADAQDCPVHPVPLHHTQCQPQQVVDRRLGGPWIFGADNRRTGTDMDIGNRADDPDPSGRARIKMWIFSHTSVDPGDTGMMTGMHTDDDD

Secondary structure (DSSP, 8-state):
-HHHHH-EEEEEEEEEE-TTS-TTT----EEEEEEEEETTSPEEEEEEEE----SGGGTT-EEEEEEES----TTGGGGS-SBP--TT-TT-S-TTEEEEEE--TTSEEEEEEEESS--SSSTTSSTT-EEEEESS-TTS---EEEEEE-EE----/-GGGTT-EEEEEEEEEE-TTS-TTT----EEEEEEEEETTSPEEEEEEEE----SGGGTT-EEEEEEES----TTGGGGS-SBP--TT-TT-S-TTEEEEEE--TTSEEEEEEEESS--SSSTTSSTT-EEEEESS-TTS---EEEEEE-EE----